Protein AF-A0A0B5HAY7-F1 (afdb_monomer_lite)

Secondary structure (DSSP, 8-state):
-HHHHHHHHHHHHHHHHHHHHHHHHHHHH----S--HHHHHHHHHHHHHHHHHHHHHHHHHHHHHHHHHHHHHHHHHHTTTTS-HHHHHHHHHHSPPPHHHHHHH---S-HHHHHHHHHHHHHHHHHHHHHHHHHHHHHHHHHHHGGGHHHHHT--SHHHHHHHHHHHHHHHHHHHHHHHHHHHHHHHHHHHHHHHHHH-

Sequence (200 aa):
ITSGLKQLDSTYQETNQQVLKNLDEIFSTTSPSANNEIGQEDALNIKKAAIALRGDLALLKANFEANELFFISEDVIFKTYMSSPELLLTYMKINPLDQNTAEQQCGISDKVLVLYCEGFLLIEQEKQNIRERLETSLKAYQSNIGGTASLITASQTLVESLKNKNFIKGIRKLMLAQNKVFLNYLEELDALERSLEQSK

pLDDT: mean 89.4, std 10.99, range [46.12, 98.69]

Organism: Helicobacter pylori (NCBI:txid210)

InterPro domains:
  IPR054370 T4SS protein CagL-like [PF22450] (1-200)

Structure (mmCIF, N/CA/C/O backbone):
data_AF-A0A0B5HAY7-F1
#
_entry.id   AF-A0A0B5HAY7-F1
#
loop_
_atom_site.group_PDB
_atom_site.id
_atom_site.type_symbol
_atom_site.label_atom_id
_atom_site.label_alt_id
_atom_site.label_comp_id
_atom_site.label_asym_id
_atom_site.label_entity_id
_atom_site.label_seq_id
_atom_site.pdbx_PDB_ins_code
_atom_site.Cartn_x
_atom_site.Cartn_y
_atom_site.Cartn_z
_atom_site.occupancy
_atom_site.B_iso_or_equiv
_atom_site.auth_seq_id
_atom_site.auth_comp_id
_atom_site.auth_asym_id
_atom_site.auth_atom_id
_atom_site.pdbx_PDB_model_num
ATOM 1 N N . ILE A 1 1 ? -12.960 4.417 -6.430 1.00 59.75 1 ILE A N 1
ATOM 2 C CA . ILE A 1 1 ? -11.488 4.207 -6.483 1.00 59.75 1 ILE A CA 1
ATOM 3 C C . ILE A 1 1 ? -11.124 2.978 -7.331 1.00 59.75 1 ILE A C 1
ATOM 5 O O . ILE A 1 1 ? -10.265 3.086 -8.199 1.00 59.75 1 ILE A O 1
ATOM 9 N N . THR A 1 2 ? -11.828 1.854 -7.167 1.00 70.69 2 THR A N 1
ATOM 10 C CA . THR A 1 2 ? -11.537 0.554 -7.809 1.00 70.69 2 THR A CA 1
ATOM 11 C C . THR A 1 2 ? -11.426 0.555 -9.342 1.00 70.69 2 THR A C 1
ATOM 13 O O . THR A 1 2 ? -10.496 -0.046 -9.869 1.00 70.69 2 THR A O 1
ATOM 16 N N . SER A 1 3 ? -12.311 1.236 -10.082 1.00 73.50 3 SER A N 1
ATOM 17 C CA . SER A 1 3 ? -12.243 1.266 -11.558 1.00 73.50 3 SER A CA 1
ATOM 18 C C . SER A 1 3 ? -11.026 2.036 -12.088 1.00 73.50 3 SER A C 1
ATOM 20 O O . SER A 1 3 ? -10.369 1.586 -13.023 1.00 73.50 3 SER A O 1
ATOM 22 N N . GLY A 1 4 ? -10.689 3.165 -11.456 1.00 76.50 4 GLY A N 1
ATOM 23 C CA . GLY A 1 4 ? -9.534 3.984 -11.824 1.00 76.50 4 GLY A CA 1
ATOM 24 C C . GLY A 1 4 ? -8.197 3.318 -11.496 1.00 76.50 4 GLY A C 1
ATOM 25 O O . GLY A 1 4 ? -7.273 3.399 -12.300 1.00 76.50 4 GLY A O 1
ATOM 26 N N . LEU A 1 5 ? -8.100 2.620 -10.356 1.00 85.31 5 LEU A N 1
ATOM 27 C CA . LEU A 1 5 ? -6.887 1.884 -9.984 1.00 85.31 5 LEU A CA 1
ATOM 28 C C . LEU A 1 5 ? -6.628 0.715 -10.945 1.00 85.31 5 LEU A C 1
ATOM 30 O O . LEU A 1 5 ? -5.530 0.611 -11.480 1.00 85.31 5 LEU A O 1
ATOM 34 N N . LYS A 1 6 ? -7.661 -0.076 -11.272 1.00 84.69 6 LYS A N 1
ATOM 35 C CA . LYS A 1 6 ? -7.543 -1.176 -12.247 1.00 84.69 6 LYS A CA 1
ATOM 36 C C . LYS A 1 6 ? -7.135 -0.703 -13.639 1.00 84.69 6 LYS A C 1
ATOM 38 O O . LYS A 1 6 ? -6.359 -1.376 -14.310 1.00 84.69 6 LYS A O 1
ATOM 43 N N . GLN A 1 7 ? -7.642 0.449 -14.082 1.00 85.94 7 GLN A N 1
ATOM 44 C CA . GLN A 1 7 ? -7.238 1.026 -15.364 1.0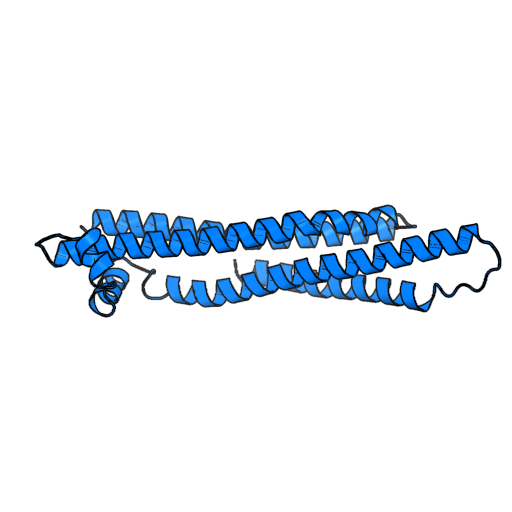0 85.94 7 GLN A CA 1
ATOM 45 C C . GLN A 1 7 ? -5.759 1.442 -15.358 1.00 85.94 7 GLN A C 1
ATOM 47 O O . GLN A 1 7 ? -5.053 1.212 -16.343 1.00 85.94 7 GLN A O 1
ATOM 52 N N . LEU A 1 8 ? -5.293 2.056 -14.264 1.00 87.50 8 LEU A N 1
ATOM 53 C CA . LEU A 1 8 ? -3.891 2.443 -14.103 1.00 87.50 8 LEU A CA 1
ATOM 54 C C . LEU A 1 8 ? -2.969 1.222 -14.062 1.00 87.50 8 LEU A C 1
ATOM 56 O O . LEU A 1 8 ? -1.960 1.240 -14.764 1.00 87.50 8 LEU A O 1
ATOM 60 N N . ASP A 1 9 ? -3.334 0.177 -13.317 1.00 88.06 9 ASP A N 1
ATOM 61 C CA . ASP A 1 9 ? -2.574 -1.075 -13.272 1.00 88.06 9 ASP A CA 1
ATOM 62 C C . ASP A 1 9 ? -2.543 -1.759 -14.646 1.00 88.06 9 ASP A C 1
ATOM 64 O O . ASP A 1 9 ? -1.467 -1.995 -15.183 1.00 88.06 9 ASP A O 1
ATOM 68 N N . SER A 1 10 ? -3.691 -1.933 -15.309 1.00 89.12 10 SER A N 1
ATOM 69 C CA . SER A 1 10 ? -3.742 -2.560 -16.644 1.00 89.12 10 SER A CA 1
ATOM 70 C C . SER A 1 10 ? -2.843 -1.838 -17.655 1.00 89.12 10 SER A C 1
ATOM 72 O O . SER A 1 10 ? -2.078 -2.467 -18.384 1.00 89.12 10 SER A O 1
ATOM 74 N N . THR A 1 11 ? -2.888 -0.500 -17.656 1.00 87.06 11 THR A N 1
ATOM 75 C CA . THR A 1 11 ? -2.035 0.321 -18.530 1.00 87.06 11 THR A CA 1
ATOM 76 C C . THR A 1 11 ? -0.556 0.156 -18.170 1.00 87.06 11 THR A C 1
ATOM 78 O O . THR A 1 11 ? 0.294 0.082 -19.059 1.00 87.06 11 THR A O 1
ATOM 81 N N . TYR A 1 12 ? -0.226 0.108 -16.875 1.00 90.81 12 TYR A N 1
ATOM 82 C CA . TYR A 1 12 ? 1.136 -0.124 -16.401 1.00 90.81 12 TYR A CA 1
ATOM 83 C C . TYR A 1 12 ? 1.651 -1.505 -16.822 1.00 90.81 12 TYR A C 1
ATOM 85 O O . TYR A 1 12 ? 2.736 -1.575 -17.390 1.00 90.81 12 TYR A O 1
ATOM 93 N N . GLN A 1 13 ? 0.883 -2.577 -16.617 1.00 88.44 13 GLN A N 1
ATOM 94 C CA . GLN A 1 13 ? 1.292 -3.941 -16.964 1.00 88.44 13 GLN A CA 1
ATOM 95 C C . GLN A 1 13 ? 1.560 -4.080 -18.467 1.00 88.44 13 GLN A C 1
ATOM 97 O O . GLN A 1 13 ? 2.618 -4.577 -18.858 1.00 88.44 13 GLN A O 1
ATOM 102 N N . GLU A 1 14 ? 0.650 -3.578 -19.310 1.00 91.19 14 GLU A N 1
ATOM 103 C CA . GLU A 1 14 ? 0.795 -3.625 -20.770 1.00 91.19 14 GLU A CA 1
ATOM 104 C C . GLU A 1 14 ? 2.052 -2.873 -21.234 1.00 91.19 14 GLU A C 1
ATOM 106 O O . GLU A 1 14 ? 2.888 -3.408 -21.969 1.00 91.19 14 GLU A O 1
ATOM 111 N N . THR A 1 15 ? 2.229 -1.639 -20.758 1.00 84.88 15 THR A N 1
ATOM 112 C CA . THR A 1 15 ? 3.377 -0.811 -21.150 1.00 84.88 15 THR A CA 1
ATOM 113 C C . THR A 1 15 ? 4.697 -1.321 -20.572 1.00 84.88 15 THR A C 1
ATOM 115 O O . THR A 1 15 ? 5.714 -1.279 -21.263 1.00 84.88 15 THR A O 1
ATOM 118 N N . ASN A 1 16 ? 4.699 -1.875 -19.357 1.00 89.38 16 ASN A N 1
ATOM 119 C CA . ASN A 1 16 ? 5.871 -2.512 -18.755 1.00 89.38 16 ASN A CA 1
ATOM 120 C C . ASN A 1 16 ? 6.306 -3.739 -19.567 1.00 89.38 16 ASN A C 1
ATOM 122 O O . ASN A 1 16 ? 7.490 -3.907 -19.851 1.00 89.38 16 ASN A O 1
ATOM 126 N N . GLN A 1 17 ? 5.355 -4.562 -20.013 1.00 91.38 17 GLN A N 1
ATOM 127 C CA . GLN A 1 17 ? 5.651 -5.721 -20.851 1.00 91.38 17 GLN A CA 1
ATOM 128 C C . GLN A 1 17 ? 6.194 -5.311 -22.228 1.00 91.38 17 GLN A C 1
ATOM 130 O O . GLN A 1 17 ? 7.122 -5.944 -22.732 1.00 91.38 17 GLN A O 1
ATOM 135 N N . GLN A 1 18 ? 5.683 -4.220 -22.809 1.00 88.25 18 GLN A N 1
ATOM 136 C CA . GLN A 1 18 ? 6.241 -3.654 -24.037 1.00 88.25 18 GLN A CA 1
ATOM 137 C C . GLN A 1 18 ? 7.686 -3.170 -23.844 1.00 88.25 18 GLN A C 1
ATOM 139 O O . GLN A 1 18 ? 8.541 -3.457 -24.680 1.00 88.25 18 GLN A O 1
ATOM 144 N N . VAL A 1 19 ? 7.984 -2.478 -22.740 1.00 86.19 19 VAL A N 1
ATOM 145 C CA . VAL A 1 19 ? 9.351 -2.036 -22.423 1.00 86.19 19 VAL A CA 1
ATOM 146 C C . VAL A 1 19 ? 10.286 -3.233 -22.256 1.00 86.19 19 VAL A C 1
ATOM 148 O O . VAL A 1 19 ? 11.361 -3.244 -22.849 1.00 86.19 19 VAL A O 1
ATOM 151 N N . LEU A 1 20 ? 9.871 -4.268 -21.521 1.00 88.31 20 LEU A N 1
ATOM 152 C CA . LEU A 1 20 ? 10.668 -5.487 -21.352 1.00 88.31 20 LEU A CA 1
ATOM 153 C C . LEU A 1 20 ? 10.942 -6.188 -22.688 1.00 88.31 20 LEU A C 1
ATOM 155 O O . LEU A 1 20 ? 12.072 -6.606 -22.926 1.00 88.31 20 LEU A O 1
ATOM 159 N N . LYS A 1 21 ? 9.950 -6.243 -23.585 1.00 89.06 21 LYS A N 1
ATOM 160 C CA . LYS A 1 21 ? 10.133 -6.788 -24.935 1.00 89.06 21 LYS A CA 1
ATOM 161 C C . LYS A 1 21 ? 11.183 -6.002 -25.726 1.00 89.06 21 LYS A C 1
ATOM 163 O O . LYS A 1 21 ? 12.058 -6.611 -26.333 1.00 89.06 21 LYS A O 1
ATOM 168 N N . ASN A 1 22 ? 11.141 -4.671 -25.674 1.00 83.31 22 ASN A N 1
ATOM 169 C CA . ASN A 1 22 ? 12.137 -3.830 -26.345 1.00 83.31 22 ASN A CA 1
ATOM 170 C C . ASN A 1 22 ? 13.552 -4.057 -25.771 1.00 83.31 22 ASN A C 1
ATOM 172 O O . ASN A 1 22 ? 14.529 -4.056 -26.517 1.00 83.31 22 ASN A O 1
ATOM 176 N N . LEU A 1 23 ? 13.680 -4.286 -24.457 1.00 83.38 23 LEU A N 1
ATOM 177 C CA . LEU A 1 23 ? 14.966 -4.629 -23.839 1.00 83.38 23 LEU A CA 1
ATOM 178 C C . LEU A 1 23 ? 15.471 -6.007 -24.294 1.00 83.38 23 LEU A C 1
ATOM 180 O O . LEU A 1 23 ? 16.654 -6.146 -24.600 1.00 83.38 23 LEU A O 1
ATOM 184 N N . ASP A 1 24 ? 14.592 -7.009 -24.382 1.00 82.50 24 ASP A N 1
ATOM 185 C CA . ASP A 1 24 ? 14.931 -8.340 -24.904 1.00 82.50 24 ASP A CA 1
ATOM 186 C C . ASP A 1 24 ? 15.389 -8.277 -26.375 1.00 82.50 24 ASP A C 1
ATOM 188 O O . ASP A 1 24 ? 16.359 -8.940 -26.755 1.00 82.50 24 ASP A O 1
ATOM 192 N N . GLU A 1 25 ? 14.777 -7.413 -27.191 1.00 81.69 25 GLU A N 1
ATOM 193 C CA . GLU A 1 25 ? 15.219 -7.155 -28.567 1.00 81.69 25 GLU A CA 1
ATOM 194 C C . GLU A 1 25 ? 16.642 -6.570 -28.611 1.00 81.69 25 GLU A C 1
ATOM 196 O O . GLU A 1 25 ? 17.470 -7.052 -29.394 1.00 81.69 25 GLU A O 1
ATOM 201 N N . ILE A 1 26 ? 16.981 -5.627 -27.721 1.00 73.88 26 ILE A N 1
ATOM 202 C CA . ILE A 1 26 ? 18.351 -5.099 -27.585 1.00 73.88 26 ILE A CA 1
ATOM 203 C C . ILE A 1 26 ? 19.326 -6.229 -27.240 1.00 73.88 26 ILE A C 1
ATOM 205 O O . ILE A 1 26 ? 20.356 -6.356 -27.902 1.00 73.88 26 ILE A O 1
ATOM 209 N N . PHE A 1 27 ? 19.001 -7.095 -26.272 1.00 73.75 27 PHE A N 1
ATOM 210 C CA . PHE A 1 27 ? 19.859 -8.228 -25.900 1.00 73.75 27 PHE A CA 1
ATOM 211 C C . PHE A 1 27 ? 20.096 -9.216 -27.050 1.00 73.75 27 PHE A C 1
ATOM 213 O O . PHE A 1 27 ? 21.172 -9.811 -27.119 1.00 73.75 27 PHE A O 1
ATOM 220 N N . SER A 1 28 ? 19.107 -9.394 -27.930 1.00 74.25 28 SER A N 1
ATOM 221 C CA . SER A 1 28 ? 19.186 -10.322 -29.065 1.00 74.25 28 SER A CA 1
ATOM 222 C C . SER A 1 28 ? 19.967 -9.772 -30.265 1.00 74.25 28 SER A C 1
ATOM 224 O O . SER A 1 28 ? 20.616 -10.536 -30.977 1.00 74.25 28 SER A O 1
ATOM 226 N N . THR A 1 29 ? 19.921 -8.455 -30.489 1.00 68.56 29 THR A N 1
ATOM 227 C CA . THR A 1 29 ? 20.458 -7.809 -31.701 1.00 68.56 29 THR A CA 1
ATOM 228 C C . THR A 1 29 ? 21.822 -7.154 -31.495 1.00 68.56 29 THR A C 1
ATOM 230 O O . THR A 1 29 ? 22.572 -6.994 -32.456 1.00 68.56 29 THR A O 1
ATOM 233 N N . THR A 1 30 ? 22.204 -6.845 -30.252 1.00 60.97 30 THR A N 1
ATOM 234 C CA . THR A 1 30 ? 23.553 -6.361 -29.910 1.00 60.97 30 THR A CA 1
ATOM 235 C C . THR A 1 30 ? 24.547 -7.520 -29.749 1.00 60.97 30 THR A C 1
ATOM 237 O O . THR A 1 30 ? 25.120 -7.749 -28.684 1.00 60.97 30 THR A O 1
ATOM 240 N N . SER A 1 31 ? 24.759 -8.283 -30.827 1.00 53.31 31 SER A N 1
ATOM 241 C CA . SER A 1 31 ? 25.899 -9.203 -30.944 1.00 53.31 31 SER A CA 1
ATOM 242 C C . SER A 1 31 ? 27.100 -8.440 -31.520 1.00 53.31 31 SER A C 1
ATOM 244 O O . SER A 1 31 ? 26.917 -7.678 -32.473 1.00 53.31 31 SER A O 1
ATOM 246 N N . PRO A 1 32 ? 28.323 -8.580 -30.975 1.00 51.94 32 PRO A N 1
ATOM 247 C CA . PRO A 1 32 ? 29.476 -7.807 -31.422 1.00 51.94 32 PRO A CA 1
ATOM 248 C C . PRO A 1 32 ? 29.976 -8.345 -32.769 1.00 51.94 32 PRO A C 1
ATOM 250 O O . PRO A 1 32 ? 30.905 -9.142 -32.829 1.00 51.94 32 PRO A O 1
ATOM 253 N N . SER A 1 33 ? 29.355 -7.925 -33.870 1.00 50.41 33 SER A N 1
ATOM 254 C CA . SER A 1 33 ? 29.789 -8.271 -35.231 1.00 50.41 33 SER A CA 1
ATOM 255 C C . SER A 1 33 ? 30.515 -7.127 -35.949 1.00 50.41 33 SER A C 1
ATOM 257 O O . SER A 1 33 ? 30.546 -7.095 -37.175 1.00 50.41 33 SER A O 1
ATOM 259 N N . ALA A 1 34 ? 31.129 -6.191 -35.216 1.00 48.47 34 ALA A N 1
ATOM 260 C CA . ALA A 1 34 ? 31.975 -5.151 -35.802 1.00 48.47 34 ALA A CA 1
ATOM 261 C C . ALA A 1 34 ? 33.262 -4.941 -34.982 1.00 48.47 34 ALA A C 1
ATOM 263 O O . ALA A 1 34 ? 33.220 -4.675 -33.782 1.00 48.47 34 ALA A O 1
ATOM 264 N N . ASN A 1 35 ? 34.408 -5.064 -35.654 1.00 46.12 35 ASN A N 1
ATOM 265 C CA . ASN A 1 35 ? 35.778 -4.997 -35.126 1.00 46.12 35 ASN A CA 1
ATOM 266 C C . ASN A 1 35 ? 36.237 -3.568 -34.733 1.00 46.12 35 ASN A C 1
ATOM 268 O O . ASN A 1 35 ? 37.348 -3.176 -35.073 1.00 46.12 35 ASN A O 1
ATOM 272 N N . ASN A 1 36 ? 35.406 -2.775 -34.047 1.00 61.09 36 ASN A N 1
ATOM 273 C CA . ASN A 1 36 ? 35.796 -1.460 -33.515 1.00 61.09 36 ASN A CA 1
ATOM 274 C C . ASN A 1 36 ? 35.565 -1.426 -31.99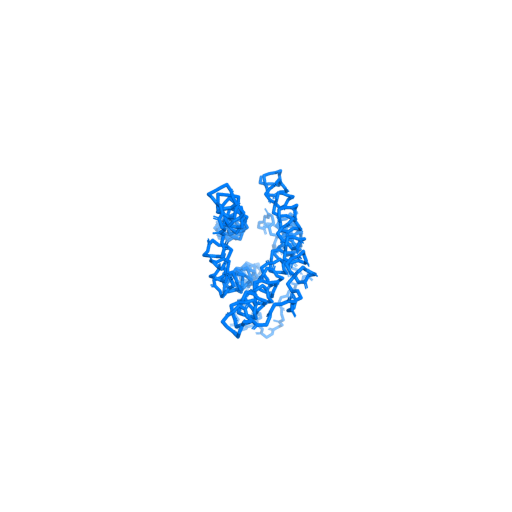8 1.00 61.09 36 ASN A C 1
ATOM 276 O O . ASN A 1 36 ? 34.418 -1.456 -31.553 1.00 61.09 36 ASN A O 1
ATOM 280 N N . GLU A 1 37 ? 36.647 -1.351 -31.217 1.00 61.81 37 GLU A N 1
ATOM 281 C CA . GLU A 1 37 ? 36.649 -1.415 -29.741 1.00 61.81 37 GLU A CA 1
ATOM 282 C C . GLU A 1 37 ? 35.672 -0.416 -29.092 1.00 61.81 37 GLU A C 1
ATOM 284 O O . GLU A 1 37 ? 34.937 -0.780 -28.177 1.00 61.81 37 GLU A O 1
ATOM 289 N N . ILE A 1 38 ? 35.561 0.799 -29.645 1.00 59.47 38 ILE A N 1
ATOM 290 C CA . ILE A 1 38 ? 34.635 1.846 -29.170 1.00 59.47 38 ILE A CA 1
ATOM 291 C C . ILE A 1 38 ? 33.164 1.395 -29.276 1.00 59.47 38 ILE A C 1
ATOM 293 O O . ILE A 1 38 ? 32.376 1.595 -28.356 1.00 59.47 38 ILE A O 1
ATOM 297 N N . GLY A 1 39 ? 32.787 0.713 -30.363 1.00 67.69 39 GLY A N 1
ATOM 298 C CA . GLY A 1 39 ? 31.416 0.222 -30.553 1.00 67.69 39 GLY A CA 1
ATOM 299 C C . GLY A 1 39 ? 31.061 -0.963 -29.648 1.00 67.69 39 GLY A C 1
ATOM 300 O O . GLY A 1 39 ? 29.887 -1.186 -29.356 1.00 67.69 39 GLY A O 1
ATOM 301 N N . GLN A 1 40 ? 32.064 -1.715 -29.183 1.00 75.50 40 GLN A N 1
ATOM 302 C CA . GLN A 1 40 ? 31.868 -2.828 -28.251 1.00 75.50 40 GLN A CA 1
ATOM 303 C C . GLN A 1 40 ? 31.653 -2.337 -26.816 1.00 75.50 40 GLN A C 1
ATOM 305 O O . GLN A 1 40 ? 30.815 -2.895 -26.104 1.00 75.50 40 GLN A O 1
ATOM 310 N N . GLU A 1 41 ? 32.366 -1.287 -26.402 1.00 78.38 41 GLU A N 1
ATOM 311 C CA . GLU A 1 41 ? 32.212 -0.690 -25.074 1.00 78.38 41 GLU A CA 1
ATOM 312 C C . GLU A 1 41 ? 30.835 -0.033 -24.901 1.00 78.38 41 GLU A C 1
ATOM 314 O O . GLU A 1 41 ? 30.132 -0.322 -23.927 1.00 78.38 41 GLU A O 1
ATOM 319 N N . ASP A 1 42 ? 30.394 0.760 -25.881 1.00 77.38 42 ASP A N 1
ATOM 320 C CA . ASP A 1 42 ? 29.069 1.390 -25.859 1.00 77.38 42 ASP A CA 1
ATOM 321 C C . ASP A 1 42 ? 27.942 0.347 -25.847 1.00 77.38 42 ASP A C 1
ATOM 323 O O . ASP A 1 42 ? 27.013 0.434 -25.038 1.00 77.38 42 ASP A O 1
ATOM 327 N N . ALA A 1 43 ? 28.046 -0.699 -26.675 1.00 77.50 43 ALA A N 1
ATOM 328 C CA . ALA A 1 43 ? 27.076 -1.793 -26.694 1.00 77.50 43 ALA A CA 1
ATOM 329 C C . ALA A 1 43 ? 27.028 -2.549 -25.353 1.00 77.50 43 ALA A C 1
ATOM 331 O O . ALA A 1 43 ? 25.946 -2.877 -24.853 1.00 77.50 43 ALA A O 1
ATOM 332 N N . LEU A 1 44 ? 28.185 -2.792 -24.729 1.00 82.38 44 LEU A N 1
ATOM 333 C CA . LEU A 1 44 ? 28.261 -3.418 -23.411 1.00 82.38 44 LEU A CA 1
ATOM 334 C C . LEU A 1 44 ? 27.634 -2.531 -22.324 1.00 82.38 44 LEU A C 1
ATOM 336 O O . LEU A 1 44 ? 26.944 -3.044 -21.439 1.00 82.38 44 LEU A O 1
ATOM 340 N N . ASN A 1 45 ? 27.838 -1.216 -22.384 1.00 81.69 45 ASN A N 1
ATOM 341 C CA . ASN A 1 45 ? 27.258 -0.269 -21.432 1.00 81.69 45 ASN A CA 1
ATOM 342 C C . ASN A 1 45 ? 25.733 -0.164 -21.583 1.00 81.69 45 ASN A C 1
ATOM 344 O O . ASN A 1 45 ? 25.025 -0.192 -20.573 1.00 81.69 45 ASN A O 1
ATOM 348 N N . ILE A 1 46 ? 25.213 -0.171 -22.815 1.00 80.44 46 ILE A N 1
ATOM 349 C CA . ILE A 1 46 ? 23.768 -0.273 -23.086 1.00 80.44 46 ILE A CA 1
ATOM 350 C C . ILE A 1 46 ? 23.208 -1.575 -22.503 1.00 80.44 46 ILE A C 1
ATOM 352 O O . ILE A 1 46 ? 22.182 -1.564 -21.820 1.00 80.44 46 ILE A O 1
ATOM 356 N N . LYS A 1 47 ? 23.912 -2.698 -22.694 1.00 81.69 47 LYS A N 1
ATOM 357 C CA . LYS A 1 47 ? 23.513 -4.000 -22.148 1.00 81.69 47 LYS A CA 1
ATOM 358 C C . LYS A 1 47 ? 23.463 -3.995 -20.615 1.00 81.69 47 LYS A C 1
ATOM 360 O O . LYS A 1 47 ? 22.506 -4.502 -20.035 1.00 81.69 47 LYS A O 1
ATOM 365 N N . LYS A 1 48 ? 24.454 -3.396 -19.945 1.00 84.88 48 LYS A N 1
ATOM 366 C CA . LYS A 1 48 ? 24.463 -3.238 -18.478 1.00 84.88 48 LYS A CA 1
ATOM 367 C C . LYS A 1 48 ? 23.303 -2.364 -17.995 1.00 84.88 48 LYS A C 1
ATOM 369 O O . LYS A 1 48 ? 22.625 -2.742 -17.042 1.00 84.88 48 LYS A O 1
ATOM 374 N N . ALA A 1 49 ? 23.043 -1.242 -18.670 1.00 84.38 49 ALA A N 1
ATOM 375 C CA . ALA A 1 49 ? 21.924 -0.358 -18.346 1.00 84.38 49 ALA A CA 1
ATOM 376 C C . ALA A 1 49 ? 20.568 -1.067 -18.509 1.00 84.38 49 ALA A C 1
ATOM 378 O O . ALA A 1 49 ? 19.697 -0.928 -17.653 1.00 84.38 49 ALA A O 1
ATOM 379 N N . ALA A 1 50 ? 20.411 -1.888 -19.553 1.00 84.62 50 ALA A N 1
ATOM 380 C CA . ALA A 1 50 ? 19.216 -2.699 -19.768 1.00 84.62 50 ALA A CA 1
ATOM 381 C C . ALA A 1 50 ? 19.004 -3.748 -18.659 1.00 84.62 50 ALA A C 1
ATOM 383 O O . ALA A 1 50 ? 17.873 -3.950 -18.218 1.00 84.62 50 ALA A O 1
ATOM 384 N N . ILE A 1 51 ? 20.075 -4.389 -18.170 1.00 85.56 51 ILE A N 1
ATOM 385 C CA . ILE A 1 51 ? 19.999 -5.337 -17.041 1.00 85.56 51 ILE A CA 1
ATOM 386 C C . ILE A 1 51 ? 19.573 -4.615 -15.759 1.00 85.56 51 ILE A C 1
ATOM 388 O O . ILE A 1 51 ? 18.662 -5.084 -15.077 1.00 85.56 51 ILE A O 1
ATOM 392 N N . ALA A 1 52 ? 20.201 -3.476 -15.449 1.00 88.19 52 ALA A N 1
ATOM 393 C CA . ALA A 1 52 ? 19.865 -2.682 -14.268 1.00 88.19 52 ALA A CA 1
ATOM 394 C C . ALA A 1 52 ? 18.393 -2.244 -14.297 1.00 88.19 52 ALA A C 1
ATOM 396 O O . ALA A 1 52 ? 17.641 -2.527 -13.367 1.00 88.19 52 ALA A O 1
ATOM 397 N N . LEU A 1 53 ? 17.954 -1.684 -15.428 1.00 89.81 53 LEU A N 1
ATOM 398 C CA . LEU A 1 53 ? 16.573 -1.262 -15.634 1.00 89.81 53 LEU A CA 1
ATOM 399 C C . LEU A 1 53 ? 15.575 -2.420 -15.496 1.00 89.81 53 LEU A C 1
ATOM 401 O O . LEU A 1 53 ? 14.511 -2.244 -14.908 1.00 89.81 53 LEU A O 1
ATOM 405 N N . ARG A 1 54 ? 15.898 -3.610 -16.016 1.00 90.62 54 ARG A N 1
ATOM 406 C CA . ARG A 1 54 ? 15.049 -4.799 -15.849 1.00 90.62 54 ARG A CA 1
ATOM 407 C C . ARG A 1 54 ? 14.878 -5.160 -14.372 1.00 90.62 54 ARG A C 1
ATOM 409 O O . ARG A 1 54 ? 13.770 -5.504 -13.968 1.00 90.62 54 ARG A O 1
ATOM 416 N N . GLY A 1 55 ? 15.947 -5.061 -13.580 1.00 92.56 55 GLY A N 1
ATOM 417 C CA . GLY A 1 55 ? 15.900 -5.243 -12.129 1.00 92.56 55 GLY A CA 1
ATOM 418 C C . GLY A 1 55 ? 15.023 -4.197 -11.436 1.00 92.56 55 GLY A C 1
ATOM 419 O O . GLY A 1 55 ? 14.145 -4.557 -10.655 1.00 92.56 55 GLY A O 1
ATOM 420 N N . ASP A 1 56 ? 15.193 -2.920 -11.783 1.00 93.69 56 ASP A N 1
ATOM 421 C CA . ASP A 1 56 ? 14.396 -1.824 -11.220 1.00 93.69 56 ASP A CA 1
ATOM 422 C C . ASP A 1 56 ? 12.900 -1.979 -11.516 1.00 93.69 56 ASP A C 1
ATOM 424 O O . ASP A 1 56 ? 12.065 -1.835 -10.621 1.00 93.69 56 ASP A O 1
ATOM 428 N N . LEU A 1 57 ? 12.543 -2.323 -12.758 1.00 93.62 57 LEU A N 1
ATOM 429 C CA . LEU A 1 57 ? 11.150 -2.553 -13.147 1.00 93.62 57 LEU A CA 1
ATOM 430 C C . LEU A 1 57 ? 10.544 -3.772 -12.444 1.00 93.62 57 LEU A C 1
ATOM 432 O O . LEU A 1 57 ? 9.366 -3.737 -12.089 1.00 93.62 57 LEU A O 1
ATOM 436 N N . ALA A 1 58 ? 11.331 -4.825 -12.209 1.00 94.75 58 ALA A N 1
ATOM 437 C CA . ALA A 1 58 ? 10.878 -5.997 -11.465 1.00 94.75 58 ALA A CA 1
ATOM 438 C C . ALA A 1 58 ? 10.575 -5.660 -9.996 1.00 94.75 58 ALA A C 1
ATOM 440 O O . ALA A 1 58 ? 9.543 -6.081 -9.476 1.00 94.75 58 ALA A O 1
ATOM 441 N N . LEU A 1 59 ? 11.428 -4.860 -9.346 1.00 96.62 59 LEU A N 1
ATOM 442 C CA . LEU A 1 59 ? 11.213 -4.413 -7.967 1.00 96.62 59 LEU A CA 1
ATOM 443 C C . LEU A 1 59 ? 10.004 -3.476 -7.847 1.00 96.62 59 LEU A C 1
ATOM 445 O O . LEU A 1 59 ? 9.189 -3.645 -6.941 1.00 96.62 59 LEU A O 1
ATOM 449 N N . LEU A 1 60 ? 9.833 -2.542 -8.791 1.00 96.19 60 LEU A N 1
ATOM 450 C CA . LEU A 1 60 ? 8.645 -1.682 -8.843 1.00 96.19 60 LEU A CA 1
ATOM 451 C C . LEU A 1 60 ? 7.361 -2.501 -9.016 1.00 96.19 60 LEU A C 1
ATOM 453 O O . LEU A 1 60 ? 6.383 -2.252 -8.314 1.00 96.19 60 LEU A O 1
ATOM 457 N N . LYS A 1 61 ? 7.376 -3.501 -9.907 1.00 96.00 61 LYS A N 1
ATOM 458 C CA . LYS A 1 61 ? 6.233 -4.392 -10.124 1.00 96.00 61 LYS A CA 1
ATOM 459 C C . LYS A 1 61 ? 5.878 -5.170 -8.856 1.00 96.00 61 LYS A C 1
ATOM 461 O O . LYS A 1 61 ? 4.724 -5.143 -8.441 1.00 96.00 61 LYS A O 1
ATOM 466 N N . ALA A 1 62 ? 6.864 -5.808 -8.225 1.00 96.81 62 ALA A N 1
ATOM 467 C CA . ALA A 1 62 ? 6.651 -6.579 -7.002 1.00 96.81 62 ALA A CA 1
ATOM 468 C C . ALA A 1 62 ? 6.088 -5.710 -5.863 1.00 96.81 62 ALA A C 1
ATOM 470 O O . ALA A 1 62 ? 5.208 -6.149 -5.128 1.00 96.81 62 ALA A O 1
ATOM 471 N N . ASN A 1 63 ? 6.551 -4.461 -5.749 1.00 97.94 63 ASN A N 1
ATOM 472 C CA . ASN A 1 63 ? 6.014 -3.500 -4.789 1.00 97.94 63 ASN A CA 1
ATOM 473 C C . ASN A 1 63 ? 4.535 -3.167 -5.063 1.00 97.94 63 ASN A C 1
ATOM 475 O O . ASN A 1 63 ? 3.724 -3.165 -4.140 1.00 97.94 63 ASN A O 1
ATOM 479 N N . PHE A 1 64 ? 4.163 -2.918 -6.324 1.00 96.56 64 PHE A N 1
ATOM 480 C CA . PHE A 1 64 ? 2.772 -2.625 -6.680 1.00 96.56 64 PHE A CA 1
ATOM 481 C C . PHE A 1 64 ? 1.838 -3.818 -6.460 1.00 96.56 64 PHE A C 1
ATOM 483 O O . PHE A 1 64 ? 0.747 -3.622 -5.929 1.00 96.56 64 PHE A O 1
ATOM 490 N N . GLU A 1 65 ? 2.267 -5.034 -6.804 1.00 95.88 65 GLU A N 1
ATOM 491 C CA . GLU A 1 65 ? 1.486 -6.259 -6.581 1.00 95.88 65 GLU A CA 1
ATOM 492 C C . GLU A 1 65 ? 1.303 -6.553 -5.083 1.00 95.88 65 GLU A C 1
ATOM 494 O O . GLU A 1 65 ? 0.206 -6.906 -4.649 1.00 95.88 65 GLU A O 1
ATOM 499 N N . ALA A 1 66 ? 2.351 -6.355 -4.274 1.00 97.38 66 ALA A N 1
ATOM 500 C CA . ALA A 1 66 ? 2.266 -6.508 -2.823 1.00 97.38 66 ALA A CA 1
ATOM 501 C C . ALA A 1 66 ? 1.263 -5.523 -2.199 1.00 97.38 66 ALA A C 1
ATOM 503 O O . ALA A 1 66 ? 0.468 -5.916 -1.344 1.00 97.38 66 ALA A O 1
ATOM 504 N N . ASN A 1 67 ? 1.259 -4.268 -2.658 1.00 96.62 67 ASN A N 1
ATOM 505 C CA . ASN A 1 67 ? 0.293 -3.265 -2.214 1.00 96.62 67 ASN A CA 1
ATOM 506 C C . ASN A 1 67 ? -1.146 -3.652 -2.569 1.00 96.62 67 ASN A C 1
ATOM 508 O O . ASN A 1 67 ? -2.032 -3.536 -1.731 1.00 96.62 67 ASN A O 1
ATOM 512 N N . GLU A 1 68 ? -1.397 -4.120 -3.793 1.00 94.31 68 GLU A N 1
ATOM 513 C CA . GLU A 1 68 ? -2.749 -4.509 -4.208 1.00 94.31 68 GLU A CA 1
ATOM 514 C C . GLU A 1 68 ? -3.281 -5.699 -3.415 1.00 94.31 68 GLU A C 1
ATOM 516 O O . GLU A 1 68 ? -4.452 -5.702 -3.031 1.00 94.31 68 GLU A O 1
ATOM 521 N N . LEU A 1 69 ? -2.425 -6.680 -3.117 1.00 95.69 69 LEU A N 1
ATOM 522 C CA . LEU A 1 69 ? -2.806 -7.798 -2.261 1.00 95.69 69 LEU A CA 1
ATOM 523 C C . LEU A 1 69 ? -3.135 -7.330 -0.838 1.00 95.69 69 LEU A C 1
ATOM 525 O O . LEU A 1 69 ? -4.137 -7.767 -0.274 1.00 95.69 69 LEU A O 1
ATOM 529 N N . PHE A 1 70 ? -2.331 -6.415 -0.292 1.00 97.50 70 PHE A N 1
ATOM 530 C CA . PHE A 1 70 ? -2.602 -5.793 1.001 1.00 97.50 70 PHE A CA 1
ATOM 531 C C . PHE A 1 70 ? -3.945 -5.048 0.998 1.00 97.50 70 PHE A C 1
ATOM 533 O O . PHE A 1 70 ? -4.758 -5.268 1.887 1.00 97.50 70 PHE A O 1
ATOM 540 N N . PHE A 1 71 ? -4.243 -4.253 -0.034 1.00 96.94 71 PHE A N 1
ATOM 541 C CA . PHE A 1 71 ? -5.527 -3.548 -0.139 1.00 96.94 71 PHE A CA 1
ATOM 542 C C . PHE A 1 71 ? -6.725 -4.496 -0.163 1.00 96.94 71 PHE A C 1
ATOM 544 O O . PHE A 1 71 ? -7.775 -4.158 0.366 1.00 96.94 71 PHE A O 1
ATOM 551 N N . ILE A 1 72 ? -6.588 -5.691 -0.746 1.00 94.19 72 ILE A N 1
ATOM 552 C CA . ILE A 1 72 ? -7.664 -6.690 -0.738 1.00 94.19 72 ILE A CA 1
ATOM 553 C C . ILE A 1 72 ? -7.951 -7.176 0.685 1.00 94.19 72 ILE A C 1
ATOM 555 O O . ILE A 1 72 ? -9.121 -7.263 1.059 1.00 94.19 72 ILE A O 1
ATOM 559 N N . SER A 1 73 ? -6.919 -7.510 1.468 1.00 94.88 73 SER A N 1
ATOM 560 C CA . SER A 1 73 ? -7.114 -7.947 2.856 1.00 94.88 73 SER A CA 1
ATOM 561 C C . SER A 1 73 ? -7.597 -6.807 3.749 1.00 94.88 73 SER A C 1
ATOM 563 O O . SER A 1 73 ? -8.509 -7.006 4.548 1.00 94.88 73 SER A O 1
ATOM 565 N N . GLU A 1 74 ? -7.045 -5.612 3.564 1.00 97.88 74 GLU A N 1
ATOM 566 C CA . GLU A 1 74 ? -7.378 -4.438 4.368 1.00 97.88 74 GLU A CA 1
ATOM 567 C C . GLU A 1 74 ? -8.829 -4.000 4.127 1.00 97.88 74 GLU A C 1
ATOM 569 O O . GLU A 1 74 ? -9.591 -3.769 5.061 1.00 97.88 74 GLU A O 1
ATOM 574 N N . ASP A 1 75 ? -9.295 -4.047 2.876 1.00 96.06 75 ASP A N 1
ATOM 575 C CA . ASP A 1 75 ? -10.700 -3.814 2.535 1.00 96.06 75 ASP A CA 1
ATOM 576 C C . ASP A 1 75 ? -11.673 -4.738 3.283 1.00 96.06 75 ASP A C 1
ATOM 578 O O . ASP A 1 75 ? -12.827 -4.363 3.499 1.00 96.06 75 ASP A O 1
ATOM 582 N N . VAL A 1 76 ? -11.265 -5.966 3.621 1.00 97.19 76 VAL A N 1
ATOM 583 C CA . VAL A 1 76 ? -12.103 -6.899 4.388 1.00 97.19 76 VAL A CA 1
ATOM 584 C C . VAL A 1 76 ? -12.168 -6.469 5.853 1.00 97.19 76 VAL A C 1
ATOM 586 O O . VAL A 1 76 ? -13.250 -6.493 6.439 1.00 97.19 76 VAL A O 1
ATOM 589 N N . ILE A 1 77 ? -11.053 -6.019 6.430 1.00 97.00 77 ILE A N 1
ATOM 590 C CA . ILE A 1 77 ? -10.985 -5.498 7.803 1.00 97.00 77 ILE A CA 1
ATOM 591 C C . ILE A 1 77 ? -11.907 -4.280 7.960 1.00 97.00 77 ILE A C 1
ATOM 593 O O . ILE A 1 77 ? -12.801 -4.276 8.813 1.00 97.00 77 ILE A O 1
ATOM 597 N N . PHE A 1 78 ? -11.785 -3.301 7.059 1.00 98.00 78 PHE A N 1
ATOM 598 C CA . PHE A 1 78 ? -12.594 -2.074 7.064 1.00 98.00 78 PHE A CA 1
ATOM 599 C C . PHE A 1 78 ? -14.084 -2.309 6.779 1.00 98.00 78 PHE A C 1
ATOM 601 O O . PHE A 1 78 ? -14.923 -1.504 7.171 1.00 98.00 78 PHE A O 1
ATOM 608 N N . LYS A 1 79 ? -14.447 -3.432 6.147 1.00 97.56 79 LYS A N 1
ATOM 609 C CA . LYS A 1 79 ? -15.850 -3.847 5.938 1.00 97.56 79 LYS A CA 1
ATOM 610 C C . LYS A 1 79 ? -16.386 -4.760 7.042 1.00 97.56 79 LYS A C 1
ATOM 612 O O . LYS A 1 79 ? -17.533 -5.198 6.953 1.00 97.56 79 LYS A O 1
ATOM 617 N N . THR A 1 80 ? -15.568 -5.085 8.041 1.00 97.00 80 THR A N 1
ATOM 618 C CA . THR A 1 80 ? -15.939 -5.958 9.157 1.00 97.00 80 THR A CA 1
ATOM 619 C C . THR A 1 80 ? -15.755 -5.236 10.489 1.00 97.00 80 THR A C 1
ATOM 621 O O . THR A 1 80 ? -16.530 -4.337 10.803 1.00 97.00 80 THR A O 1
ATOM 624 N N . TYR A 1 81 ? -14.769 -5.609 11.302 1.00 96.75 81 TYR A N 1
ATOM 625 C CA . TYR A 1 81 ? -14.664 -5.119 12.676 1.00 96.75 81 TYR A CA 1
ATOM 626 C C . TYR A 1 81 ? -14.194 -3.663 12.783 1.00 96.75 81 TYR A C 1
ATOM 628 O O . TYR A 1 81 ? -14.411 -3.055 13.823 1.00 96.75 81 TYR A O 1
ATOM 636 N N . MET A 1 82 ? -13.632 -3.074 11.722 1.00 98.38 82 MET A N 1
ATOM 637 C CA . MET A 1 82 ? -13.282 -1.646 11.686 1.00 98.38 82 MET A CA 1
ATOM 638 C C . MET A 1 82 ? -14.375 -0.766 11.053 1.00 98.38 82 MET A C 1
ATOM 640 O O . MET A 1 82 ? -14.199 0.442 10.941 1.00 98.38 82 MET A O 1
ATOM 644 N N . SER A 1 83 ? -15.523 -1.325 10.644 1.00 97.38 83 SER A N 1
ATOM 645 C CA . SER A 1 83 ? -16.552 -0.516 9.968 1.00 97.38 83 SER A CA 1
ATOM 646 C C . SER A 1 83 ? -17.363 0.377 10.915 1.00 97.38 83 SER A C 1
ATOM 648 O O . SER A 1 83 ? -17.986 1.338 10.467 1.00 97.38 83 SER A O 1
ATOM 650 N N . SER A 1 84 ? -17.413 0.045 12.212 1.00 98.12 84 SER A N 1
ATOM 651 C CA . SER A 1 84 ? -18.115 0.847 13.219 1.00 98.12 84 SER A CA 1
ATOM 652 C C . SER A 1 84 ? -17.625 0.551 14.645 1.00 98.12 84 SER A C 1
ATOM 654 O O . SER A 1 84 ? -17.109 -0.547 14.893 1.00 98.12 84 SER A O 1
ATOM 656 N N . PRO A 1 85 ? -17.812 1.481 15.606 1.00 98.44 85 PRO A N 1
ATOM 657 C CA . PRO A 1 85 ? -17.446 1.261 17.007 1.00 98.44 85 PRO A CA 1
ATOM 658 C C . PRO A 1 85 ? -18.097 0.012 17.616 1.00 98.44 85 PRO A C 1
ATOM 660 O O . PRO A 1 85 ? -17.463 -0.715 18.373 1.00 98.44 85 PRO A O 1
ATOM 663 N N . GLU A 1 86 ? -19.347 -0.290 17.264 1.00 97.94 86 GLU A N 1
ATOM 664 C CA . GLU A 1 86 ? -20.082 -1.434 17.812 1.00 97.94 86 GLU A CA 1
ATOM 665 C C . GLU A 1 86 ? -19.456 -2.769 17.399 1.00 97.94 86 GLU A C 1
ATOM 667 O O . GLU A 1 86 ? -19.346 -3.690 18.216 1.00 97.94 86 GLU A O 1
ATOM 672 N N . LEU A 1 87 ? -19.040 -2.883 16.135 1.00 98.38 87 LEU A N 1
ATOM 673 C CA . LEU A 1 87 ? -18.395 -4.089 15.622 1.00 98.38 87 LEU A CA 1
ATOM 674 C C . LEU A 1 87 ? -16.971 -4.230 16.155 1.00 98.38 87 LEU A C 1
ATOM 676 O O . LEU A 1 87 ? -16.583 -5.346 16.500 1.00 98.38 87 L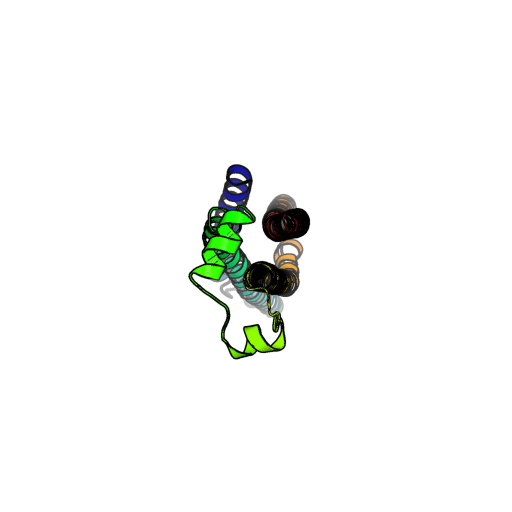EU A O 1
ATOM 680 N N . LEU A 1 88 ? -16.247 -3.120 16.321 1.00 98.44 88 LEU A N 1
ATOM 681 C CA . LEU A 1 88 ? -14.934 -3.104 16.965 1.00 98.44 88 LEU A CA 1
ATOM 682 C C . LEU A 1 88 ? -15.022 -3.605 18.412 1.00 98.44 88 LEU A C 1
ATOM 684 O O . LEU A 1 88 ? -14.329 -4.547 18.789 1.00 98.44 88 LEU A O 1
ATOM 688 N N . LEU A 1 89 ? -15.929 -3.041 19.213 1.00 97.94 89 LEU A N 1
ATOM 689 C CA . LEU A 1 89 ? -16.133 -3.447 20.608 1.00 97.94 89 LEU A CA 1
ATOM 690 C C . LEU A 1 89 ? -16.614 -4.901 20.717 1.00 97.94 89 LEU A C 1
ATOM 692 O O . LEU A 1 89 ? -16.194 -5.636 21.613 1.00 97.94 89 LEU A O 1
ATOM 696 N N . THR A 1 90 ? -17.475 -5.343 19.795 1.00 98.31 90 THR A N 1
ATOM 697 C CA . THR A 1 90 ? -17.911 -6.747 19.720 1.00 98.31 90 THR A CA 1
ATOM 698 C C . THR A 1 90 ? -16.738 -7.669 19.408 1.00 98.31 90 THR A C 1
ATOM 700 O O . THR A 1 90 ? -16.600 -8.720 20.035 1.00 98.31 90 THR A O 1
ATOM 703 N N . TYR A 1 91 ? -15.879 -7.271 18.471 1.00 98.19 91 TYR A N 1
ATOM 704 C CA . TYR A 1 91 ? -14.684 -8.017 18.113 1.00 98.19 91 TYR A CA 1
ATOM 705 C C . TYR A 1 91 ? -13.713 -8.122 19.291 1.00 98.19 91 TYR A C 1
ATOM 707 O O . TYR A 1 91 ? -13.320 -9.240 19.612 1.00 98.19 91 TYR A O 1
ATOM 715 N N . MET A 1 92 ? -13.419 -7.019 19.993 1.00 97.19 92 MET A N 1
ATOM 716 C CA . MET A 1 92 ? -12.538 -7.018 21.173 1.00 97.19 92 MET A CA 1
ATOM 717 C C . MET A 1 92 ? -13.087 -7.862 22.320 1.00 97.19 92 MET A C 1
ATOM 719 O O . MET A 1 92 ? -12.347 -8.549 23.014 1.00 97.19 92 MET A O 1
ATOM 723 N N . LYS A 1 93 ? -14.410 -7.904 22.485 1.00 96.44 93 LYS A N 1
ATOM 724 C CA . LYS A 1 93 ? -15.034 -8.767 23.491 1.00 96.44 93 LYS A CA 1
ATOM 725 C C . LYS A 1 93 ? -14.850 -10.260 23.198 1.00 96.44 93 LYS A C 1
ATOM 727 O O . LYS A 1 93 ? -14.804 -11.062 24.129 1.00 96.44 93 LYS A O 1
ATOM 732 N N . ILE A 1 94 ? -14.824 -10.639 21.920 1.00 97.06 94 ILE A N 1
ATOM 733 C CA . ILE A 1 94 ? -14.646 -12.032 21.482 1.00 97.06 94 ILE A CA 1
ATOM 734 C C . ILE A 1 94 ? -13.155 -12.387 21.413 1.00 97.06 94 ILE A C 1
ATOM 736 O O . ILE A 1 94 ? -12.777 -13.503 21.762 1.00 97.06 94 ILE A O 1
ATOM 740 N N . ASN A 1 95 ? -12.325 -11.433 20.994 1.00 95.81 95 ASN A N 1
ATOM 741 C CA . ASN A 1 95 ? -10.889 -11.560 20.784 1.00 95.81 95 ASN A CA 1
ATOM 742 C C . ASN A 1 95 ? -10.163 -10.475 21.604 1.00 95.81 95 ASN A C 1
ATOM 744 O O . ASN A 1 95 ? -9.729 -9.474 21.029 1.00 95.81 95 ASN A O 1
ATOM 748 N N . PRO A 1 96 ? -10.074 -10.633 22.937 1.00 92.19 96 PRO A N 1
ATOM 749 C CA . PRO A 1 96 ? -9.404 -9.657 23.789 1.00 92.19 96 PRO A CA 1
ATOM 750 C C . PRO A 1 96 ? -7.908 -9.605 23.480 1.00 92.19 96 PRO A C 1
ATOM 752 O O . PRO A 1 96 ? -7.339 -10.558 22.931 1.00 92.19 96 PRO A O 1
ATOM 755 N N . LEU A 1 97 ? -7.260 -8.505 23.868 1.00 92.06 97 LEU A N 1
ATOM 756 C CA . LEU A 1 97 ? -5.803 -8.430 23.805 1.00 92.06 97 LEU A CA 1
ATOM 757 C C . LEU A 1 97 ? -5.182 -9.455 24.761 1.00 92.06 97 LEU A C 1
ATOM 759 O O . LEU A 1 97 ? -5.841 -10.006 25.651 1.00 92.06 97 LEU A O 1
ATOM 763 N N . ASP A 1 98 ? -3.893 -9.738 24.576 1.00 89.88 98 ASP A N 1
ATOM 764 C CA . ASP A 1 98 ? -3.194 -10.597 25.521 1.00 89.88 98 ASP A CA 1
ATOM 765 C C . ASP A 1 98 ? -3.245 -9.983 26.928 1.00 89.88 98 ASP A C 1
ATOM 767 O O . ASP A 1 98 ? -3.195 -8.763 27.106 1.00 89.88 98 ASP A O 1
ATOM 771 N N . GLN A 1 99 ? -3.348 -10.847 27.937 1.00 82.69 99 GLN A N 1
ATOM 772 C CA . GLN A 1 99 ? -3.612 -10.428 29.312 1.00 82.69 99 GLN A CA 1
ATOM 773 C C . GLN A 1 99 ? -2.578 -9.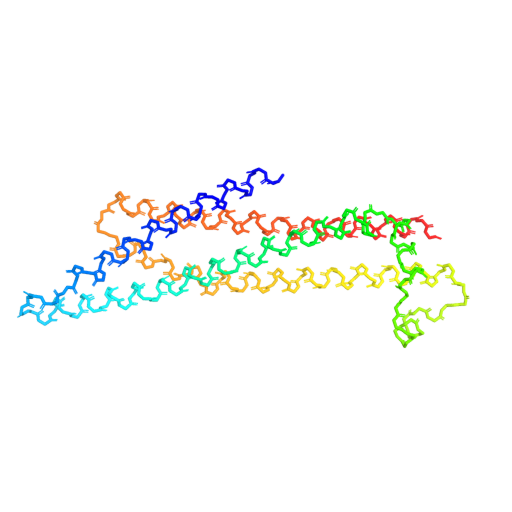420 29.834 1.00 82.69 99 GLN A C 1
ATOM 775 O O . GLN A 1 99 ? -2.925 -8.521 30.595 1.00 82.69 99 GLN A O 1
ATOM 780 N N . ASN A 1 100 ? -1.319 -9.537 29.406 1.00 90.25 100 ASN A N 1
ATOM 781 C CA . ASN A 1 100 ? -0.254 -8.650 29.852 1.00 90.25 100 ASN A CA 1
ATOM 782 C C . ASN A 1 100 ? -0.436 -7.238 29.275 1.00 90.25 100 ASN A C 1
ATOM 784 O O . ASN A 1 100 ? -0.392 -6.263 30.022 1.00 90.25 100 ASN A O 1
ATOM 788 N N . THR A 1 101 ? -0.706 -7.118 27.973 1.00 88.12 101 THR A N 1
ATOM 789 C CA . THR A 1 101 ? -1.020 -5.822 27.349 1.00 88.12 101 THR A CA 1
ATOM 790 C C . THR A 1 101 ? -2.289 -5.209 27.939 1.00 88.12 101 THR A C 1
ATOM 792 O O . THR A 1 101 ? -2.293 -4.021 28.268 1.00 88.12 101 THR A O 1
ATOM 795 N N . ALA A 1 102 ? -3.339 -6.013 28.129 1.00 84.50 102 ALA A N 1
ATOM 796 C CA . ALA A 1 102 ? -4.604 -5.556 28.695 1.00 84.50 102 ALA A CA 1
ATOM 797 C C . ALA A 1 102 ? -4.433 -5.009 30.123 1.00 84.50 102 ALA A C 1
ATOM 799 O O . ALA A 1 102 ? -4.919 -3.923 30.428 1.00 84.50 102 ALA A O 1
ATOM 800 N N . GLU A 1 103 ? -3.691 -5.699 30.993 1.00 86.38 103 GLU A N 1
ATOM 801 C CA . GLU A 1 103 ? -3.438 -5.235 32.364 1.00 86.38 103 GLU A CA 1
ATOM 802 C C . GLU A 1 103 ? -2.528 -3.998 32.409 1.00 86.38 103 GLU A C 1
ATOM 804 O O . GLU A 1 103 ? -2.758 -3.095 33.216 1.00 86.38 103 GLU A O 1
ATOM 809 N N . GLN A 1 104 ? -1.515 -3.926 31.538 1.00 92.38 104 GLN A N 1
ATOM 810 C CA . GLN A 1 104 ? -0.568 -2.807 31.504 1.00 92.38 104 GLN A CA 1
ATOM 811 C C . GLN A 1 104 ? -1.173 -1.518 30.945 1.00 92.38 104 GLN A C 1
ATOM 813 O O . GLN A 1 104 ? -0.918 -0.442 31.484 1.00 92.38 104 GLN A O 1
ATOM 818 N N . GLN A 1 105 ? -1.934 -1.615 29.853 1.00 88.88 105 GLN A N 1
ATOM 819 C CA . GLN A 1 105 ? -2.466 -0.451 29.138 1.00 88.88 105 GLN A CA 1
ATOM 820 C C . GLN A 1 105 ? -3.902 -0.116 29.560 1.00 88.88 105 GLN A C 1
ATOM 822 O O . GLN A 1 105 ? -4.277 1.053 29.601 1.00 88.88 105 GLN A O 1
ATOM 827 N N . CYS A 1 106 ? -4.694 -1.130 29.919 1.00 93.62 106 CYS A N 1
ATOM 828 C CA . CYS A 1 106 ? -6.128 -1.024 30.188 1.00 93.62 106 CYS A CA 1
ATOM 829 C C . CYS A 1 106 ? -6.511 -1.570 31.574 1.00 93.62 106 CYS A C 1
ATOM 831 O O . CYS A 1 106 ? -7.595 -2.129 31.732 1.00 93.62 106 CYS A O 1
ATOM 833 N N . GLY A 1 107 ? -5.653 -1.391 32.589 1.00 86.94 107 GLY A N 1
ATOM 834 C CA . GLY A 1 107 ? -5.876 -1.787 33.990 1.00 86.94 107 GLY A CA 1
ATOM 835 C C . GLY A 1 107 ? -6.997 -1.011 34.702 1.00 86.94 107 GLY A C 1
ATOM 836 O O . GLY A 1 107 ? -6.779 -0.378 35.735 1.00 86.94 107 GLY A O 1
ATOM 837 N N . ILE A 1 108 ? -8.200 -1.037 34.132 1.00 91.50 108 ILE A N 1
ATOM 838 C CA . ILE A 1 108 ? -9.395 -0.309 34.550 1.00 91.50 108 ILE A CA 1
ATOM 839 C C . ILE A 1 108 ? -10.370 -1.305 35.189 1.00 91.50 108 ILE A C 1
ATOM 841 O O . ILE A 1 108 ? -10.535 -2.432 34.728 1.00 91.50 108 ILE A O 1
ATOM 845 N N . SER A 1 109 ? -11.037 -0.896 36.267 1.00 89.12 109 SER A N 1
ATOM 846 C CA . SER A 1 109 ? -12.007 -1.745 36.970 1.00 89.12 109 SER A CA 1
ATOM 847 C C . SER A 1 109 ? -13.306 -1.953 36.185 1.00 89.12 109 SER A C 1
ATOM 849 O O . SER A 1 109 ? -13.897 -3.034 36.236 1.00 89.12 109 SER A O 1
ATOM 851 N N . ASP A 1 110 ? -13.763 -0.925 35.470 1.00 93.38 110 ASP A N 1
ATOM 852 C CA . ASP A 1 110 ? -14.950 -0.990 34.622 1.00 93.38 110 ASP A CA 1
ATOM 853 C C . ASP A 1 110 ? -14.655 -1.767 33.333 1.00 93.38 110 ASP A C 1
ATOM 855 O O . ASP A 1 110 ? -13.937 -1.305 32.447 1.00 93.38 110 ASP A O 1
ATOM 859 N N . LYS A 1 111 ? -15.266 -2.948 33.213 1.00 90.56 111 LYS A N 1
ATOM 860 C CA . LYS A 1 111 ? -15.097 -3.848 32.066 1.00 90.56 111 LYS A CA 1
ATOM 861 C C . LYS A 1 111 ? -15.576 -3.257 30.741 1.00 90.56 111 LYS A C 1
ATOM 863 O O . LYS A 1 111 ? -15.108 -3.696 29.697 1.00 90.56 111 LYS A O 1
ATOM 868 N N . VAL A 1 112 ? -16.510 -2.306 30.758 1.00 93.00 112 VAL A N 1
ATOM 869 C CA . VAL A 1 112 ? -16.938 -1.610 29.539 1.00 93.00 112 VAL A CA 1
ATOM 870 C C . VAL A 1 112 ? -15.839 -0.653 29.091 1.00 93.00 112 VAL A C 1
ATOM 872 O O . VAL A 1 112 ? -15.472 -0.660 27.921 1.00 93.00 112 VAL A O 1
ATOM 875 N N . LEU A 1 113 ? -15.246 0.101 30.021 1.00 94.31 113 LEU A N 1
ATOM 876 C CA . LEU A 1 113 ? -14.121 0.990 29.716 1.00 94.31 113 LEU A CA 1
ATOM 877 C C . LEU A 1 113 ? -12.862 0.227 29.280 1.00 94.31 113 LEU A C 1
ATOM 879 O O . LEU A 1 113 ? -12.106 0.746 28.461 1.00 94.31 113 LEU A O 1
ATOM 883 N N . VAL A 1 114 ? -12.666 -1.011 29.754 1.00 94.44 114 VAL A N 1
ATOM 884 C CA . VAL A 1 114 ? -11.620 -1.906 29.227 1.00 94.44 114 VAL A CA 1
ATOM 885 C C . VAL A 1 114 ? -11.825 -2.164 27.731 1.00 94.44 114 VAL A C 1
ATOM 887 O O . VAL A 1 114 ? -10.877 -1.995 26.975 1.00 94.44 114 VAL A O 1
ATOM 890 N N . LEU A 1 115 ? -13.048 -2.475 27.276 1.00 95.56 115 LEU A N 1
ATOM 891 C CA . LEU A 1 115 ? -13.319 -2.711 25.847 1.00 95.56 115 LEU A CA 1
ATOM 892 C C . LEU A 1 115 ? -13.044 -1.472 24.987 1.00 95.56 115 LEU A C 1
ATOM 894 O O . LEU A 1 115 ? -12.499 -1.598 23.893 1.00 95.56 115 LEU A O 1
ATOM 898 N N . TYR A 1 116 ? -13.391 -0.277 25.477 1.00 97.56 116 TYR A N 1
ATOM 899 C CA . TYR A 1 116 ? -13.045 0.971 24.792 1.00 97.56 116 TYR A CA 1
ATOM 900 C C . TYR A 1 116 ? -11.529 1.151 24.699 1.00 97.56 116 TYR A C 1
ATOM 902 O O . TYR A 1 116 ? -11.018 1.425 23.618 1.00 97.56 116 TYR A O 1
ATOM 910 N N . CYS A 1 117 ? -10.808 0.950 25.804 1.00 97.44 117 CYS A N 1
ATOM 911 C CA . CYS A 1 117 ? -9.349 1.043 25.838 1.00 97.44 117 CYS A CA 1
ATOM 912 C C . CYS A 1 117 ? -8.680 0.051 24.870 1.00 97.44 117 CYS A C 1
ATOM 914 O O . CYS A 1 117 ? -7.847 0.450 24.059 1.00 97.44 117 CYS A O 1
ATOM 916 N N . GLU A 1 118 ? -9.093 -1.218 24.885 1.00 97.12 118 GLU A N 1
ATOM 917 C CA . GLU A 1 118 ? -8.599 -2.233 23.951 1.00 97.12 118 GLU A CA 1
ATOM 918 C C . GLU A 1 118 ? -8.945 -1.899 22.490 1.00 97.12 118 GLU A C 1
ATOM 920 O O . GLU A 1 118 ? -8.125 -2.119 21.600 1.00 97.12 118 GLU A O 1
ATOM 925 N N . GLY A 1 119 ? -10.119 -1.308 22.238 1.00 97.69 119 GLY A N 1
ATOM 926 C CA . GLY A 1 119 ? -10.512 -0.807 20.920 1.00 97.69 119 GLY A CA 1
ATOM 927 C C . GLY A 1 119 ? -9.597 0.310 20.407 1.00 97.69 119 GLY A C 1
ATOM 928 O O . GLY A 1 119 ? -9.148 0.243 19.264 1.00 97.69 119 GLY A O 1
ATOM 929 N N . PHE A 1 120 ? -9.258 1.294 21.250 1.00 98.25 120 PHE A N 1
ATOM 930 C CA . PHE A 1 120 ? -8.281 2.338 20.904 1.00 98.25 120 PHE A CA 1
ATOM 931 C C . PHE A 1 120 ? -6.905 1.749 20.582 1.00 98.25 120 PHE A C 1
ATOM 933 O O . PHE A 1 120 ? -6.282 2.135 19.594 1.00 98.25 120 PHE A O 1
ATOM 940 N N . LEU A 1 121 ? -6.444 0.779 21.376 1.00 97.62 121 LEU A N 1
ATOM 941 C CA . LEU A 1 121 ? -5.171 0.106 21.122 1.00 97.62 121 LEU A CA 1
ATOM 942 C C . LEU A 1 121 ? -5.176 -0.649 19.792 1.00 97.62 121 LEU A C 1
ATOM 944 O O . LEU A 1 121 ? -4.194 -0.565 19.056 1.00 97.62 121 LEU A O 1
ATOM 948 N N . LEU A 1 122 ? -6.264 -1.350 19.457 1.00 97.81 122 LEU A N 1
ATOM 949 C CA . LEU A 1 122 ? -6.364 -2.055 18.180 1.00 97.81 122 LEU A CA 1
ATOM 950 C C . LEU A 1 122 ? -6.369 -1.077 16.992 1.00 97.81 122 LEU A C 1
ATOM 952 O O . LEU A 1 122 ? -5.720 -1.344 15.982 1.00 97.81 122 LEU A O 1
ATOM 956 N N . ILE A 1 123 ? -7.041 0.074 17.116 1.00 98.50 123 ILE A N 1
ATOM 957 C CA . ILE A 1 123 ? -6.992 1.137 16.100 1.00 98.50 123 ILE A CA 1
ATOM 958 C C . ILE A 1 123 ? -5.551 1.622 15.892 1.00 98.50 123 ILE A C 1
ATOM 960 O O . ILE A 1 123 ? -5.099 1.722 14.751 1.00 98.50 123 ILE A O 1
ATOM 964 N N . GLU A 1 124 ? -4.805 1.897 16.964 1.00 98.12 124 GLU A N 1
ATOM 965 C CA . GLU A 1 124 ? -3.417 2.363 16.848 1.00 98.12 124 GLU A CA 1
ATOM 966 C C . GLU A 1 124 ? -2.473 1.294 16.278 1.00 98.12 124 GLU A C 1
ATOM 968 O O . GLU A 1 124 ? -1.586 1.619 15.483 1.00 98.12 124 GLU A O 1
ATOM 973 N N . GLN A 1 125 ? -2.689 0.018 16.607 1.00 97.56 125 GLN A N 1
ATOM 974 C CA . GLN A 1 125 ? -1.963 -1.095 15.989 1.00 97.56 125 GLN A CA 1
ATOM 975 C C . GLN A 1 125 ? -2.201 -1.150 14.474 1.00 97.56 125 GLN A C 1
ATOM 977 O O . GLN A 1 125 ? -1.240 -1.282 13.712 1.00 97.56 125 GLN A O 1
ATOM 982 N N . GLU A 1 126 ? -3.446 -0.980 14.025 1.00 98.38 126 GLU A N 1
ATOM 983 C CA . GLU A 1 126 ? -3.770 -0.991 12.596 1.00 98.38 126 GLU A CA 1
ATOM 984 C C . GLU A 1 126 ? -3.210 0.244 11.873 1.00 98.38 126 GLU A C 1
ATOM 986 O O . GLU A 1 126 ? -2.594 0.132 10.810 1.00 98.38 126 GLU A O 1
ATOM 991 N N . LYS A 1 127 ? -3.294 1.433 12.491 1.00 98.62 127 LYS A N 1
ATOM 992 C CA . LYS A 1 127 ? -2.629 2.637 11.962 1.00 98.62 127 LYS A CA 1
ATOM 993 C C . LYS A 1 127 ? -1.128 2.411 11.789 1.00 98.62 127 LYS A C 1
ATOM 995 O O . LYS A 1 127 ? -0.560 2.840 10.783 1.00 98.62 127 LYS A O 1
ATOM 1000 N N . GLN A 1 128 ? -0.476 1.758 12.751 1.00 98.38 128 GLN A N 1
ATOM 1001 C CA . GLN A 1 128 ? 0.950 1.461 12.675 1.00 98.38 128 GLN A CA 1
ATOM 1002 C C . GLN A 1 128 ? 1.268 0.466 11.548 1.00 98.38 128 GLN A C 1
ATOM 1004 O O . GLN A 1 128 ? 2.162 0.742 10.747 1.00 98.38 128 GLN A O 1
ATOM 1009 N N . ASN A 1 129 ? 0.497 -0.618 11.410 1.00 98.19 129 ASN A N 1
ATOM 1010 C CA . ASN A 1 129 ? 0.638 -1.584 10.313 1.00 98.19 129 ASN A CA 1
ATOM 1011 C C . ASN A 1 129 ? 0.526 -0.904 8.933 1.00 98.19 129 ASN A C 1
ATOM 1013 O O . ASN A 1 129 ? 1.399 -1.059 8.073 1.00 98.19 129 ASN A O 1
ATOM 1017 N N . ILE A 1 130 ? -0.498 -0.067 8.740 1.00 98.56 130 ILE A N 1
ATOM 1018 C CA . ILE A 1 130 ? -0.708 0.687 7.496 1.00 98.56 130 ILE A CA 1
ATOM 1019 C C . ILE A 1 130 ? 0.463 1.647 7.221 1.00 98.56 130 ILE A C 1
ATOM 1021 O O . ILE A 1 130 ? 0.940 1.727 6.083 1.00 98.56 130 ILE A O 1
ATOM 1025 N N . ARG A 1 131 ? 0.967 2.360 8.241 1.00 98.50 131 ARG A N 1
ATOM 1026 C CA . ARG A 1 131 ? 2.122 3.269 8.103 1.00 98.50 131 ARG A CA 1
ATOM 1027 C C . ARG A 1 131 ? 3.398 2.523 7.714 1.00 98.50 131 ARG A C 1
ATOM 1029 O O . ARG A 1 131 ? 4.100 2.979 6.814 1.00 98.50 131 ARG A O 1
ATOM 1036 N N . GLU A 1 132 ? 3.680 1.376 8.327 1.00 98.50 132 GLU A N 1
ATOM 1037 C CA . GLU A 1 132 ? 4.861 0.557 8.015 1.00 98.50 132 GLU A CA 1
ATOM 1038 C C . GLU A 1 132 ? 4.825 0.018 6.578 1.00 98.50 132 GLU A C 1
ATOM 1040 O O . GLU A 1 132 ? 5.839 0.022 5.864 1.00 98.50 132 GLU A O 1
ATOM 1045 N N . ARG A 1 133 ? 3.642 -0.400 6.111 1.00 98.12 133 ARG A N 1
ATOM 1046 C CA . ARG A 1 133 ? 3.426 -0.814 4.717 1.00 98.12 133 ARG A CA 1
ATOM 1047 C C . ARG A 1 133 ? 3.622 0.347 3.748 1.00 98.12 133 ARG A C 1
ATOM 1049 O O . ARG A 1 133 ? 4.334 0.192 2.753 1.00 98.12 133 ARG A O 1
ATOM 1056 N N . LEU A 1 134 ? 3.058 1.515 4.058 1.00 98.25 134 LEU A N 1
ATOM 1057 C CA . LEU A 1 134 ? 3.231 2.723 3.254 1.00 98.25 134 LEU A CA 1
ATOM 1058 C C . LEU A 1 134 ? 4.706 3.146 3.180 1.00 98.25 134 LEU A C 1
ATOM 1060 O O . LEU A 1 134 ? 5.200 3.435 2.090 1.00 98.25 134 LEU A O 1
ATOM 1064 N N . GLU A 1 135 ? 5.428 3.147 4.303 1.00 98.25 135 GLU A N 1
ATOM 1065 C CA . GLU A 1 135 ? 6.855 3.482 4.346 1.00 98.25 135 GLU A CA 1
ATOM 1066 C C . GLU A 1 135 ? 7.681 2.512 3.494 1.00 98.25 135 GLU A C 1
ATOM 1068 O O . GLU A 1 135 ? 8.481 2.943 2.658 1.00 98.25 135 GLU A O 1
ATOM 1073 N N . THR A 1 136 ? 7.439 1.206 3.646 1.00 98.25 136 THR A N 1
ATOM 1074 C CA . THR A 1 136 ? 8.085 0.165 2.834 1.00 98.25 136 THR A CA 1
ATOM 1075 C C . THR A 1 136 ? 7.858 0.419 1.347 1.00 98.25 136 THR A C 1
ATOM 1077 O O . THR A 1 136 ? 8.804 0.378 0.553 1.00 98.25 136 THR A O 1
ATOM 1080 N N . SER A 1 137 ? 6.620 0.750 0.975 1.00 98.19 137 SER A N 1
ATOM 1081 C CA . SER A 1 137 ? 6.264 0.998 -0.414 1.00 98.19 137 SER A CA 1
ATOM 1082 C C . SER A 1 137 ? 6.908 2.258 -0.988 1.00 98.19 137 SER A C 1
ATOM 1084 O O . SER A 1 137 ? 7.451 2.241 -2.098 1.00 98.19 137 SER A O 1
ATOM 1086 N N . LEU A 1 138 ? 6.905 3.352 -0.222 1.00 97.81 138 LEU A N 1
ATOM 1087 C CA . LEU A 1 138 ? 7.561 4.602 -0.598 1.00 97.81 138 LEU A CA 1
ATOM 1088 C C . LEU A 1 138 ? 9.065 4.406 -0.773 1.00 97.81 138 LEU A C 1
ATOM 1090 O O . LEU A 1 138 ? 9.629 4.907 -1.746 1.00 97.81 138 LEU A O 1
ATOM 1094 N N . LYS A 1 139 ? 9.701 3.648 0.124 1.00 97.88 139 LYS A N 1
ATOM 1095 C CA . LYS A 1 139 ? 11.131 3.345 0.062 1.00 97.88 139 LYS A CA 1
ATOM 1096 C C . LYS A 1 139 ? 11.479 2.539 -1.187 1.00 97.88 139 LYS A C 1
ATOM 1098 O O . LYS A 1 139 ? 12.356 2.959 -1.937 1.00 97.88 139 LYS A O 1
ATOM 1103 N N . ALA A 1 140 ? 10.762 1.446 -1.457 1.00 96.06 140 ALA A N 1
ATOM 1104 C CA . ALA A 1 140 ? 10.965 0.638 -2.662 1.00 96.06 140 ALA A CA 1
ATOM 1105 C C . ALA A 1 140 ? 10.782 1.476 -3.940 1.00 96.06 140 ALA A C 1
ATOM 1107 O O . ALA A 1 140 ? 11.624 1.466 -4.839 1.00 96.06 140 ALA A O 1
ATOM 1108 N N . TYR A 1 141 ? 9.725 2.289 -3.991 1.00 97.44 141 TYR A N 1
ATOM 1109 C CA . TYR A 1 141 ? 9.488 3.191 -5.111 1.00 97.44 141 TYR A CA 1
ATOM 1110 C C . TYR A 1 141 ? 10.626 4.209 -5.299 1.00 97.44 141 TYR A C 1
ATOM 1112 O O . TYR A 1 141 ? 11.146 4.350 -6.406 1.00 97.44 141 TYR A O 1
ATOM 1120 N N . GLN A 1 142 ? 11.040 4.910 -4.238 1.00 94.62 142 GLN A N 1
ATOM 1121 C CA . GLN A 1 142 ? 12.093 5.932 -4.300 1.00 94.62 142 GLN A CA 1
ATOM 1122 C C . GLN A 1 142 ? 13.456 5.346 -4.682 1.00 94.62 142 GLN A C 1
ATOM 1124 O O . GLN A 1 142 ? 14.191 5.978 -5.442 1.00 94.62 142 GLN A O 1
ATOM 1129 N N . SER A 1 143 ? 13.777 4.143 -4.201 1.00 95.12 143 SER A N 1
ATOM 1130 C CA . SER A 1 143 ? 15.035 3.462 -4.511 1.00 95.12 143 SER A CA 1
ATOM 1131 C C . SER A 1 143 ? 15.149 3.042 -5.978 1.00 95.12 143 SER A C 1
ATOM 1133 O O . SER A 1 143 ? 16.252 3.079 -6.517 1.00 95.12 143 SER A O 1
ATOM 1135 N N . ASN A 1 144 ? 14.042 2.689 -6.641 1.00 93.50 144 ASN A N 1
ATOM 1136 C CA . ASN A 1 144 ? 14.086 2.098 -7.986 1.00 93.50 144 ASN A CA 1
ATOM 1137 C C . ASN A 1 144 ? 13.567 3.012 -9.106 1.00 93.50 144 ASN A C 1
ATOM 1139 O O . ASN A 1 144 ? 13.952 2.849 -10.265 1.00 93.50 144 ASN A O 1
ATOM 1143 N N . ILE A 1 145 ? 12.744 4.026 -8.808 1.00 92.44 145 ILE A N 1
ATOM 1144 C CA . ILE A 1 145 ? 12.184 4.901 -9.853 1.00 92.44 145 ILE A CA 1
ATOM 1145 C C . ILE A 1 145 ? 13.263 5.684 -10.615 1.00 92.44 145 ILE A C 1
ATOM 1147 O O . ILE A 1 145 ? 13.095 5.962 -11.804 1.00 92.44 145 ILE A O 1
ATOM 1151 N N . GLY A 1 146 ? 14.383 6.017 -9.965 1.00 88.12 146 GLY A N 1
ATOM 1152 C CA . GLY A 1 146 ? 15.504 6.728 -10.587 1.00 88.12 146 GLY A CA 1
ATOM 1153 C C . GLY A 1 146 ? 16.147 5.954 -11.741 1.00 88.12 146 GLY A C 1
ATOM 1154 O O . GLY A 1 146 ? 16.514 6.560 -12.748 1.00 88.12 146 GLY A O 1
ATOM 1155 N N . GLY A 1 147 ? 16.192 4.621 -11.653 1.00 86.06 147 GLY A N 1
ATOM 1156 C CA . GLY A 1 147 ? 16.760 3.754 -12.688 1.00 86.06 147 GLY A CA 1
ATOM 1157 C C . GLY A 1 147 ? 16.026 3.822 -14.029 1.00 86.06 147 GLY A C 1
ATOM 1158 O O . GLY A 1 147 ? 16.630 3.643 -15.090 1.00 86.06 147 GLY A O 1
ATOM 1159 N N . THR A 1 148 ? 14.748 4.224 -14.013 1.00 87.12 148 THR A N 1
ATOM 1160 C CA . THR A 1 148 ? 13.959 4.450 -15.235 1.00 87.12 148 THR A CA 1
ATOM 1161 C C . THR A 1 148 ? 14.468 5.618 -16.084 1.00 87.12 148 THR A C 1
ATOM 1163 O O . THR A 1 148 ? 14.135 5.694 -17.265 1.00 87.12 148 THR A O 1
ATOM 1166 N N . ALA A 1 149 ? 15.323 6.500 -15.547 1.00 80.31 149 ALA A N 1
ATOM 1167 C CA . ALA A 1 149 ? 15.945 7.579 -16.317 1.00 80.31 149 ALA A CA 1
ATOM 1168 C C . ALA A 1 149 ? 16.786 7.057 -17.497 1.00 80.31 149 ALA A C 1
ATOM 1170 O O . ALA A 1 149 ? 16.824 7.711 -18.542 1.00 80.31 149 ALA A O 1
ATOM 1171 N N . SER A 1 150 ? 17.364 5.856 -17.363 1.00 79.50 150 SER A N 1
ATOM 1172 C CA . SER A 1 150 ? 18.132 5.178 -18.417 1.00 79.50 150 SER A CA 1
ATOM 1173 C C . SER A 1 150 ? 17.323 4.974 -19.703 1.00 79.50 150 SER A C 1
ATOM 1175 O O . SER A 1 150 ? 17.881 5.038 -20.794 1.00 79.50 150 SER A O 1
ATOM 1177 N N . LEU A 1 151 ? 15.995 4.803 -19.599 1.00 75.38 151 LEU A N 1
ATOM 1178 C CA . LEU A 1 151 ? 15.107 4.721 -20.766 1.00 75.38 151 LEU A CA 1
ATOM 1179 C C . LEU A 1 151 ? 15.126 6.006 -21.592 1.00 75.38 151 LEU A C 1
ATOM 1181 O O . LEU A 1 151 ? 15.063 5.960 -22.817 1.00 75.38 151 LEU A O 1
ATOM 1185 N N . ILE A 1 152 ? 15.172 7.165 -20.932 1.00 74.00 152 ILE A N 1
ATOM 1186 C CA . ILE A 1 152 ? 15.114 8.463 -21.608 1.00 74.00 152 ILE A CA 1
ATOM 1187 C C . ILE A 1 152 ? 16.473 8.798 -22.217 1.00 74.00 152 ILE A C 1
ATOM 1189 O O . ILE A 1 152 ? 16.516 9.242 -23.361 1.00 74.00 152 ILE A O 1
ATOM 1193 N N . THR A 1 153 ? 17.564 8.598 -21.474 1.00 75.75 153 THR A N 1
ATOM 1194 C CA . THR A 1 153 ? 18.918 8.944 -21.934 1.00 75.75 153 THR A CA 1
ATOM 1195 C C . THR A 1 153 ? 19.402 8.052 -23.070 1.00 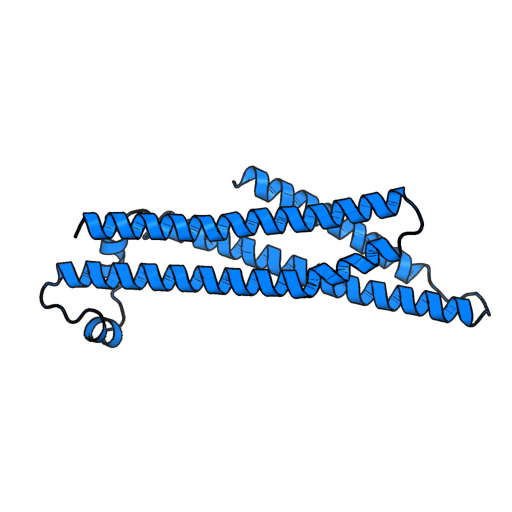75.75 153 THR A C 1
ATOM 1197 O O . THR A 1 153 ? 20.108 8.542 -23.944 1.00 75.75 153 THR A O 1
ATOM 1200 N N . ALA A 1 154 ? 18.988 6.782 -23.104 1.00 73.44 154 ALA A N 1
ATOM 1201 C CA . ALA A 1 154 ? 19.316 5.860 -24.191 1.00 73.44 154 ALA A CA 1
ATOM 1202 C C . ALA A 1 154 ? 18.366 5.956 -25.404 1.00 73.44 154 ALA A C 1
ATOM 1204 O O . ALA A 1 154 ? 18.600 5.288 -26.410 1.00 73.44 154 ALA A O 1
ATOM 1205 N N . SER A 1 155 ? 17.297 6.762 -25.334 1.00 76.62 155 SER A N 1
ATOM 1206 C CA . SER A 1 155 ? 16.348 6.911 -26.448 1.00 76.62 155 SER A CA 1
ATOM 1207 C C . SER A 1 155 ? 17.010 7.596 -27.643 1.00 76.62 155 SER A C 1
ATOM 1209 O O . SER A 1 155 ? 17.565 8.686 -27.504 1.00 76.62 155 SER A O 1
ATOM 1211 N N . GLN A 1 156 ? 16.876 7.012 -28.834 1.00 75.25 156 GLN A N 1
ATOM 1212 C CA . GLN A 1 156 ? 17.481 7.566 -30.053 1.00 75.25 156 GLN A CA 1
ATOM 1213 C C . GLN A 1 156 ? 16.555 8.556 -30.764 1.00 75.25 156 GLN A C 1
ATOM 1215 O O . GLN A 1 156 ? 17.010 9.517 -31.382 1.00 75.25 156 GLN A O 1
ATOM 1220 N N . THR A 1 157 ? 15.238 8.339 -30.673 1.00 77.94 157 THR A N 1
ATOM 1221 C CA . THR A 1 157 ? 14.237 9.177 -31.347 1.00 77.94 157 THR A CA 1
ATOM 1222 C C . THR A 1 157 ? 13.353 9.934 -30.362 1.00 77.94 157 THR A C 1
ATOM 1224 O O . THR A 1 157 ? 13.081 9.485 -29.246 1.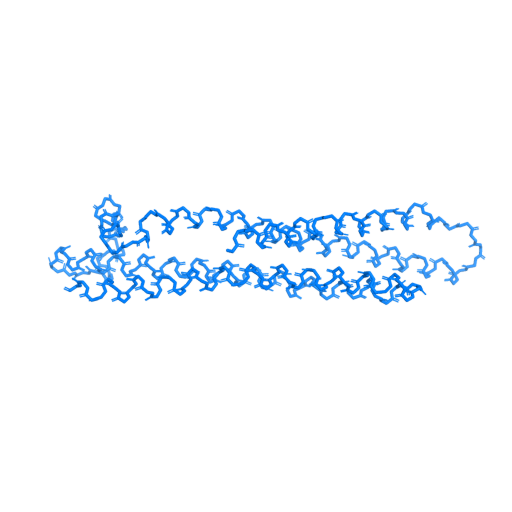00 77.94 157 THR A O 1
ATOM 1227 N N . LEU A 1 158 ? 12.826 11.082 -30.799 1.00 75.12 158 LEU A N 1
ATOM 1228 C CA . LEU A 1 158 ? 11.891 11.876 -29.998 1.00 75.12 158 LEU A CA 1
ATOM 1229 C C . LEU A 1 158 ? 10.604 11.100 -29.670 1.00 75.12 158 LEU A C 1
ATOM 1231 O O . LEU A 1 158 ? 10.087 11.213 -28.561 1.00 75.12 158 LEU A O 1
ATOM 1235 N N . VAL A 1 159 ? 10.098 10.300 -30.614 1.00 77.75 159 VAL A N 1
ATOM 1236 C CA . VAL A 1 159 ? 8.877 9.497 -30.427 1.00 77.75 159 VAL A CA 1
ATOM 1237 C C . VAL A 1 159 ? 9.089 8.420 -29.364 1.00 77.75 159 VAL A C 1
ATOM 1239 O O . VAL A 1 159 ? 8.235 8.241 -28.496 1.00 77.75 159 VAL A O 1
ATOM 1242 N N . GLU A 1 160 ? 10.228 7.732 -29.393 1.00 82.31 160 GLU A N 1
ATOM 1243 C CA . GLU A 1 160 ? 10.606 6.748 -28.376 1.00 82.31 160 GLU A CA 1
ATOM 1244 C C . GLU A 1 160 ? 10.792 7.402 -27.001 1.00 82.31 160 GLU A C 1
ATOM 1246 O O . GLU A 1 160 ? 10.191 6.962 -26.020 1.00 82.31 160 GLU A O 1
ATOM 1251 N N . SER A 1 161 ? 11.508 8.530 -26.947 1.00 80.31 161 SER A N 1
ATOM 1252 C CA . SER A 1 161 ? 11.676 9.307 -25.715 1.00 80.31 161 SER A CA 1
ATOM 1253 C C . SER A 1 161 ? 10.328 9.739 -25.120 1.00 80.31 161 SER A C 1
ATOM 1255 O O . SER A 1 161 ? 10.128 9.680 -23.904 1.00 80.31 161 SER A O 1
ATOM 1257 N N . LEU A 1 162 ? 9.362 10.129 -25.961 1.00 81.94 162 LEU A N 1
ATOM 1258 C CA . LEU A 1 162 ? 8.018 10.508 -25.520 1.00 81.94 162 LEU A CA 1
ATOM 1259 C C . LEU A 1 162 ? 7.229 9.309 -24.968 1.00 81.94 162 LEU A C 1
ATOM 1261 O O . LEU A 1 162 ? 6.570 9.443 -23.934 1.00 81.94 162 LEU A O 1
ATOM 1265 N N . LYS A 1 163 ? 7.323 8.135 -25.607 1.00 84.06 163 LYS A N 1
ATOM 1266 C CA . LYS A 1 163 ? 6.722 6.886 -25.103 1.00 84.06 163 LYS A CA 1
ATOM 1267 C C . LYS A 1 163 ? 7.308 6.500 -23.742 1.00 84.06 163 LYS A C 1
ATOM 1269 O O . LYS A 1 163 ? 6.546 6.261 -22.808 1.00 84.06 163 LYS A O 1
ATOM 1274 N N . ASN A 1 164 ? 8.631 6.559 -23.596 1.00 85.94 164 ASN A N 1
ATOM 1275 C CA . ASN A 1 164 ? 9.328 6.263 -22.342 1.00 85.94 164 ASN A CA 1
ATOM 1276 C C . ASN A 1 164 ? 8.944 7.244 -21.221 1.00 85.94 164 ASN A C 1
ATOM 1278 O O . ASN A 1 164 ? 8.669 6.836 -20.092 1.00 85.94 164 ASN A O 1
ATOM 1282 N N . LYS A 1 165 ? 8.813 8.541 -21.529 1.00 88.38 165 LYS A N 1
ATOM 1283 C CA . LYS A 1 165 ? 8.292 9.538 -20.575 1.00 88.38 165 LYS A CA 1
ATOM 1284 C C . LYS A 1 165 ? 6.851 9.246 -20.153 1.00 88.38 165 LYS A C 1
ATOM 1286 O O . LYS A 1 165 ? 6.520 9.393 -18.976 1.00 88.38 165 LYS A O 1
ATOM 1291 N N . ASN A 1 166 ? 5.993 8.835 -21.088 1.00 87.56 166 ASN A N 1
ATOM 1292 C CA . ASN A 1 166 ? 4.608 8.471 -20.785 1.00 87.56 166 ASN A CA 1
ATOM 1293 C C . ASN A 1 166 ? 4.524 7.216 -19.911 1.00 87.56 166 ASN A C 1
ATOM 1295 O O . ASN A 1 166 ? 3.721 7.198 -18.978 1.00 87.56 166 ASN A O 1
ATOM 1299 N N . PHE A 1 167 ? 5.385 6.226 -20.146 1.00 91.19 167 PHE A N 1
ATOM 1300 C CA . PHE A 1 167 ? 5.504 5.046 -19.293 1.00 91.19 167 PHE A CA 1
ATOM 1301 C C . PHE A 1 167 ? 5.873 5.423 -17.851 1.00 91.19 167 PHE A C 1
ATOM 1303 O O . PHE A 1 167 ? 5.141 5.096 -16.917 1.00 91.19 167 PHE A O 1
ATOM 1310 N N . ILE A 1 168 ? 6.923 6.230 -17.663 1.00 92.31 168 ILE A N 1
ATOM 1311 C CA . ILE A 1 168 ? 7.339 6.710 -16.331 1.00 92.31 168 ILE A CA 1
ATOM 1312 C C . ILE A 1 168 ? 6.225 7.529 -15.660 1.00 92.31 168 ILE A C 1
ATOM 1314 O O . ILE A 1 168 ? 5.997 7.429 -14.453 1.00 92.31 168 ILE A O 1
ATOM 1318 N N . LYS A 1 169 ? 5.479 8.330 -16.433 1.00 93.19 169 LYS A N 1
ATOM 1319 C CA . LYS A 1 169 ? 4.296 9.043 -15.930 1.00 93.19 169 LYS A CA 1
ATOM 1320 C C . LYS A 1 169 ? 3.192 8.077 -15.485 1.00 93.19 169 LYS A C 1
ATOM 1322 O O . LYS A 1 169 ? 2.515 8.374 -14.504 1.00 93.19 169 LYS A O 1
ATOM 1327 N N . GLY A 1 170 ? 3.014 6.952 -16.175 1.00 92.12 170 GLY A N 1
ATOM 1328 C CA . GLY A 1 170 ? 2.118 5.863 -15.781 1.00 92.12 170 GLY A CA 1
ATOM 1329 C C . GLY A 1 170 ? 2.493 5.279 -14.420 1.00 92.12 170 GLY A C 1
ATOM 1330 O O . GLY A 1 170 ? 1.657 5.283 -13.520 1.00 92.12 170 GLY A O 1
ATOM 1331 N N . ILE A 1 171 ? 3.768 4.920 -14.231 1.00 94.50 171 ILE A N 1
ATOM 1332 C CA . ILE A 1 171 ? 4.302 4.427 -12.946 1.00 94.50 171 ILE A CA 1
ATOM 1333 C C . ILE A 1 171 ? 4.016 5.430 -11.815 1.00 94.50 171 ILE A C 1
ATOM 1335 O O . ILE A 1 171 ? 3.478 5.070 -10.769 1.00 94.50 171 ILE A O 1
ATOM 1339 N N . ARG A 1 172 ? 4.308 6.719 -12.040 1.00 95.25 172 ARG A N 1
ATOM 1340 C CA . ARG A 1 172 ? 4.039 7.794 -11.064 1.00 95.25 172 ARG A CA 1
ATOM 1341 C C . ARG A 1 172 ? 2.556 7.909 -10.714 1.00 95.25 172 ARG A C 1
ATOM 1343 O O . ARG A 1 172 ? 2.218 8.119 -9.554 1.00 95.25 172 ARG A O 1
ATOM 1350 N N . LYS A 1 173 ? 1.666 7.800 -11.705 1.00 95.25 173 LYS A N 1
ATOM 1351 C CA . LYS A 1 173 ? 0.214 7.851 -11.483 1.00 95.25 173 LYS A CA 1
ATOM 1352 C C . LYS A 1 173 ? -0.279 6.657 -10.670 1.00 95.25 173 LYS A C 1
ATOM 1354 O O . LYS A 1 173 ? -1.114 6.864 -9.795 1.00 95.25 173 LYS A O 1
ATOM 1359 N N . LEU A 1 174 ? 0.229 5.457 -10.951 1.00 95.50 174 LEU A N 1
ATOM 1360 C CA . LEU A 1 174 ? -0.119 4.254 -10.198 1.00 95.50 174 LEU A CA 1
ATOM 1361 C C . LEU A 1 174 ? 0.307 4.394 -8.733 1.00 95.50 174 LEU A C 1
ATOM 1363 O O . LEU A 1 174 ? -0.539 4.278 -7.852 1.00 95.50 174 LEU A O 1
ATOM 1367 N N . MET A 1 175 ? 1.560 4.790 -8.476 1.00 97.31 175 MET A N 1
ATOM 1368 C CA . MET A 1 175 ? 2.048 5.030 -7.111 1.00 97.31 175 MET A CA 1
ATOM 1369 C C . MET A 1 175 ? 1.207 6.081 -6.370 1.00 97.31 175 MET A C 1
ATOM 1371 O O . MET A 1 175 ? 0.818 5.884 -5.224 1.00 97.31 175 MET A O 1
ATOM 1375 N N . LEU A 1 176 ? 0.863 7.192 -7.031 1.00 96.81 176 LEU A N 1
ATOM 1376 C CA . LEU A 1 176 ? -0.005 8.216 -6.440 1.00 96.81 176 LEU A CA 1
ATOM 1377 C C . LEU A 1 176 ? -1.400 7.682 -6.095 1.00 96.81 176 LEU A C 1
ATOM 1379 O O . LEU A 1 176 ? -1.978 8.108 -5.099 1.00 96.81 176 LEU A O 1
ATOM 1383 N N . ALA A 1 177 ? -1.961 6.793 -6.916 1.00 95.94 177 ALA A N 1
ATOM 1384 C CA . ALA A 1 177 ? -3.255 6.184 -6.639 1.00 95.94 177 ALA A CA 1
ATOM 1385 C C . ALA A 1 177 ? -3.178 5.233 -5.438 1.00 95.94 177 ALA A C 1
ATOM 1387 O O . ALA A 1 177 ? -4.032 5.318 -4.562 1.00 95.94 177 ALA A O 1
ATOM 1388 N N . GLN A 1 178 ? -2.139 4.399 -5.358 1.00 97.00 178 GLN A N 1
ATOM 1389 C CA . GLN A 1 178 ? -1.931 3.489 -4.230 1.00 97.00 178 GLN A CA 1
ATOM 1390 C C . GLN A 1 178 ? -1.662 4.248 -2.918 1.00 97.00 178 GLN A C 1
ATOM 1392 O O . GLN A 1 178 ? -2.266 3.933 -1.899 1.00 97.00 178 GLN A O 1
ATOM 1397 N N . ASN A 1 179 ? -0.872 5.329 -2.944 1.00 97.50 179 ASN A N 1
ATOM 1398 C CA . ASN A 1 179 ? -0.660 6.190 -1.771 1.00 97.50 179 ASN A CA 1
ATOM 1399 C C . ASN A 1 179 ? -1.968 6.774 -1.227 1.00 97.50 179 ASN A C 1
ATOM 1401 O O . ASN A 1 179 ? -2.150 6.858 -0.018 1.00 97.50 179 ASN A O 1
ATOM 1405 N N . LYS A 1 180 ? -2.893 7.170 -2.110 1.00 97.25 180 LYS A N 1
ATOM 1406 C CA . LYS A 1 180 ? -4.208 7.668 -1.683 1.00 97.25 180 LYS A CA 1
ATOM 1407 C C . LYS A 1 180 ? -5.028 6.599 -0.968 1.00 97.25 180 LYS A C 1
ATOM 1409 O O . LYS A 1 180 ? -5.773 6.954 -0.069 1.00 97.25 180 LYS A O 1
ATOM 1414 N N . VAL A 1 181 ? -4.897 5.329 -1.354 1.00 97.38 181 VAL A N 1
ATOM 1415 C CA . VAL A 1 181 ? -5.588 4.223 -0.674 1.00 97.38 181 VAL A CA 1
ATOM 1416 C C . VAL A 1 181 ? -5.063 4.071 0.754 1.00 97.38 181 VAL A C 1
ATOM 1418 O O . VAL A 1 181 ? -5.859 4.106 1.684 1.00 97.38 181 VAL A O 1
ATOM 1421 N N . PHE A 1 182 ? -3.739 4.022 0.942 1.00 98.25 182 PHE A N 1
ATOM 1422 C CA . PHE A 1 182 ? -3.132 3.977 2.280 1.00 98.25 182 PHE A CA 1
ATOM 1423 C C . PHE A 1 182 ? -3.582 5.140 3.173 1.00 98.25 182 PHE A C 1
ATOM 1425 O O . PHE A 1 182 ? -3.978 4.928 4.314 1.00 98.25 182 PHE A O 1
ATOM 1432 N N . LEU A 1 183 ? -3.533 6.371 2.652 1.00 98.12 183 LEU A N 1
ATOM 1433 C CA . LEU A 1 183 ? -3.933 7.554 3.418 1.00 98.12 183 LEU A CA 1
ATOM 1434 C C . LEU A 1 183 ? -5.429 7.545 3.756 1.00 98.12 183 LEU A C 1
ATOM 1436 O O . LEU A 1 183 ? -5.795 7.932 4.858 1.00 98.12 183 LEU A O 1
ATOM 1440 N N . ASN A 1 184 ? -6.276 7.046 2.853 1.00 97.94 184 ASN A N 1
ATOM 1441 C CA . ASN A 1 184 ? -7.709 6.921 3.103 1.00 97.94 184 ASN A CA 1
ATOM 1442 C C . ASN A 1 184 ? -8.014 5.930 4.239 1.00 97.94 184 ASN A C 1
ATOM 1444 O O . ASN A 1 184 ? -8.856 6.233 5.075 1.00 97.94 184 ASN A O 1
ATOM 1448 N N . TYR A 1 185 ? -7.317 4.789 4.321 1.00 98.50 185 TYR A N 1
ATOM 1449 C CA . TYR A 1 185 ? -7.486 3.873 5.459 1.00 98.50 185 TYR A CA 1
ATOM 1450 C C . TYR A 1 185 ? -7.131 4.540 6.795 1.00 98.50 185 TYR A C 1
ATOM 1452 O O . TYR A 1 185 ? -7.849 4.377 7.778 1.00 98.50 185 TYR A O 1
ATOM 1460 N N . LEU A 1 186 ? -6.061 5.343 6.838 1.00 98.62 186 LEU A N 1
ATOM 1461 C CA . LEU A 1 186 ? -5.699 6.092 8.047 1.00 98.62 186 LEU A CA 1
ATOM 1462 C C . LEU A 1 186 ? -6.764 7.134 8.420 1.00 98.62 186 LEU A C 1
ATOM 1464 O O . LEU A 1 186 ? -7.126 7.240 9.589 1.00 98.62 186 LEU A O 1
ATOM 1468 N N . GLU A 1 187 ? -7.298 7.866 7.439 1.00 98.56 187 GLU A N 1
ATOM 1469 C CA . GLU A 1 187 ? -8.376 8.841 7.659 1.00 98.56 187 GLU A CA 1
ATOM 1470 C C . GLU A 1 187 ? -9.667 8.177 8.174 1.00 98.56 187 GLU A C 1
ATOM 1472 O O . GLU A 1 187 ? -10.345 8.732 9.045 1.00 98.56 187 GLU A O 1
ATOM 1477 N N . GLU A 1 188 ? -9.997 6.984 7.672 1.00 98.50 188 GLU A N 1
ATOM 1478 C CA . GLU A 1 188 ? -11.133 6.182 8.139 1.00 98.50 188 GLU A CA 1
ATOM 1479 C C . GLU A 1 188 ? -10.931 5.690 9.584 1.00 98.50 188 GLU A C 1
ATOM 1481 O O . GLU A 1 188 ? -11.865 5.777 10.383 1.00 98.50 188 GLU A O 1
ATOM 1486 N N . LEU A 1 189 ? -9.716 5.275 9.967 1.00 98.69 189 LEU A N 1
ATOM 1487 C CA . LEU A 1 189 ? -9.395 4.922 11.359 1.00 98.69 189 LEU A CA 1
ATOM 1488 C C . LEU A 1 189 ? -9.465 6.128 12.298 1.00 98.69 189 LEU A C 1
ATOM 1490 O O . LEU A 1 189 ? -10.001 6.014 13.397 1.00 98.69 189 LEU A O 1
ATOM 1494 N N . ASP A 1 190 ? -8.986 7.298 11.869 1.00 98.25 190 ASP A N 1
ATOM 1495 C CA . ASP A 1 190 ? -9.118 8.530 12.653 1.00 98.25 190 ASP A CA 1
ATOM 1496 C C . ASP A 1 190 ? -10.599 8.912 12.852 1.00 98.25 190 ASP A C 1
ATOM 1498 O O . ASP A 1 190 ? -10.978 9.476 13.883 1.00 98.25 190 ASP A O 1
ATOM 1502 N N . ALA A 1 191 ? -11.458 8.640 11.864 1.00 98.56 191 ALA A N 1
ATOM 1503 C CA . ALA A 1 191 ? -12.898 8.841 11.993 1.00 98.56 191 ALA A CA 1
ATOM 1504 C C . ALA A 1 191 ? -13.534 7.833 12.959 1.00 98.56 191 ALA A C 1
ATOM 1506 O O . ALA A 1 191 ? -14.300 8.245 13.832 1.00 98.56 191 ALA A O 1
ATOM 1507 N N . LEU A 1 192 ? -13.176 6.551 12.840 1.00 98.69 192 LEU A N 1
ATOM 1508 C CA . LEU A 1 192 ? -13.629 5.490 13.736 1.00 98.69 192 LEU A CA 1
ATOM 1509 C C . LEU A 1 192 ? -13.255 5.787 15.191 1.00 98.69 192 LEU A C 1
ATOM 1511 O O . LEU A 1 192 ? -14.101 5.674 16.072 1.00 98.69 192 LEU A O 1
ATOM 1515 N N . GLU A 1 193 ? -12.021 6.226 15.433 1.00 98.56 193 GLU A N 1
ATOM 1516 C CA . GLU A 1 193 ? -11.520 6.585 16.759 1.00 98.56 193 GLU A CA 1
ATOM 1517 C C . GLU A 1 193 ? -12.326 7.724 17.395 1.00 98.56 193 GLU A C 1
ATOM 1519 O O . GLU A 1 193 ? -12.753 7.626 18.545 1.00 98.56 193 GLU A O 1
ATOM 1524 N N . ARG A 1 194 ? -12.603 8.795 16.637 1.00 98.50 194 ARG A N 1
ATOM 1525 C CA . ARG A 1 194 ? -13.441 9.904 17.123 1.00 98.50 194 ARG A CA 1
ATOM 1526 C C . ARG A 1 194 ? -14.859 9.446 17.455 1.00 98.50 194 ARG A C 1
ATOM 1528 O O . ARG A 1 194 ? -15.423 9.896 18.450 1.00 98.50 194 ARG A O 1
ATOM 1535 N N . SER A 1 195 ? -15.438 8.569 16.635 1.00 98.31 195 SER A N 1
ATOM 1536 C CA . SER A 1 195 ? -16.760 7.992 16.898 1.00 98.31 195 SER A CA 1
ATOM 1537 C C . SER A 1 195 ? -16.758 7.062 18.112 1.00 98.31 195 SER A C 1
ATOM 1539 O O . SER A 1 195 ? -17.719 7.073 18.880 1.00 98.31 195 SER A O 1
ATOM 1541 N N . LEU A 1 196 ? -15.681 6.301 18.319 1.00 98.19 196 LEU A N 1
ATOM 1542 C CA . LEU A 1 196 ? -15.491 5.454 19.493 1.00 98.19 196 LEU A CA 1
ATOM 1543 C C . LEU A 1 196 ? -15.419 6.297 20.775 1.00 98.19 196 LEU A C 1
ATOM 1545 O O . LEU A 1 196 ? -16.121 5.995 21.735 1.00 98.19 196 LEU A O 1
ATOM 1549 N N . GLU A 1 197 ? -14.650 7.391 20.768 1.00 97.88 197 GLU A N 1
ATOM 1550 C CA . GLU A 1 197 ? -14.554 8.314 21.908 1.00 97.88 197 GLU A CA 1
ATOM 1551 C C . GLU A 1 197 ? -15.885 9.007 22.205 1.00 97.88 197 GLU A C 1
ATOM 1553 O O . GLU A 1 197 ? -16.246 9.168 23.364 1.00 97.88 197 GLU A O 1
ATOM 1558 N N . GLN A 1 198 ? -16.647 9.381 21.176 1.00 96.81 198 GLN A N 1
ATOM 1559 C CA . GLN A 1 198 ? -17.970 9.979 21.357 1.00 96.81 198 GLN A CA 1
ATOM 1560 C C . GLN A 1 198 ? -18.988 9.001 21.972 1.00 96.81 198 GLN A C 1
ATOM 1562 O O . GLN A 1 198 ? -19.945 9.438 22.612 1.00 96.81 198 GLN A O 1
ATOM 1567 N N . SER A 1 199 ? -18.811 7.698 21.743 1.00 95.88 199 SER A N 1
ATOM 1568 C CA . SER A 1 199 ? -19.680 6.643 22.273 1.00 95.88 199 SER A CA 1
ATOM 1569 C C . SER A 1 199 ? -19.337 6.238 23.714 1.00 95.88 199 SER A C 1
ATOM 1571 O O . SER A 1 199 ? -20.178 5.625 24.378 1.00 95.88 199 SER A O 1
ATOM 1573 N N . LYS A 1 200 ? -18.114 6.527 24.171 1.00 93.25 200 LYS A N 1
ATOM 1574 C CA . LYS A 1 200 ? -17.609 6.195 25.509 1.00 93.25 200 LYS A CA 1
ATOM 1575 C C . LYS A 1 200 ? -18.254 7.062 26.590 1.00 93.25 200 LYS A C 1
ATOM 1577 O O . LYS A 1 200 ? -18.654 6.476 27.620 1.00 93.25 200 LYS A O 1
#

Radius of gyration: 24.45 Å; chains: 1; bounding box: 57×24×73 Å

Foldseek 3Di:
DVVVLVVLVVVLVVLLVVLLVVLVVLVVPLDPPDPDPVSVVVSVVLNVLSVLLVVLSVLLVVLLVVLVVVLVVLVVVCVAQLVALVSVLVCCVVVPDPPVCLCVQPVDPDPSSSSLRRSVVVLVVVLVVLVVSLVVSVVSCVVRLVSLVSQQVPDPDPVSNVSSVVSSVSSVVSNVVSNVSSVVSNVSSVVNNVNSVVVD